Protein AF-A0A9E4EX12-F1 (afdb_monomer_lite)

Foldseek 3Di:
DQAEEEEAPLQDDPCVCVVCVVPHDYDHAQELVSVLVPDDPNYAEYEAEQLRQVVGPAHLLSSLVSCVVRVHAYEYEQAQHDCDPVGPSVVSNHQKYKYACVFPLVFDRLDMDMDHDPVVVVVVVCQDPPHPHPNPVSDDDPRRVVRSVCSVPDDDDPPPDPDPPPPCPPPPDDDDDDDDDDDDDDDDNPRHD

Secondary structure (DSSP, 8-state):
---EEEE-GGG--TTHHHHHTTTPEEEE--SHHHHHHH--TTEEEEEEEGGGTTTSSS-HHHHHHHHHHTT--EEEE-TTS---SS-HHHHTT-SEEEEETTTTT-S-TT-EEEEE-HHHHHHHHHHBTTSSSTBGGGPPPHHHHHHHHHHHHS--------SS-------------------------TT--

Radius of gyration: 18.46 Å; chains: 1; bounding box: 53×41×44 Å

pLDDT: mean 83.41, std 24.82, range [24.27, 98.75]

Structure (mmCIF, N/CA/C/O backbone):
data_AF-A0A9E4EX12-F1
#
_entry.id   AF-A0A9E4EX12-F1
#
loop_
_atom_site.group_PDB
_atom_site.id
_atom_site.type_symbol
_atom_site.label_atom_id
_atom_site.label_alt_id
_atom_site.label_comp_id
_atom_site.label_asym_id
_atom_site.label_entity_id
_atom_site.label_seq_id
_atom_site.pdbx_PDB_ins_code
_atom_site.Cartn_x
_atom_site.Cartn_y
_atom_site.Cartn_z
_atom_site.occupancy
_atom_site.B_iso_or_equiv
_atom_site.auth_seq_id
_atom_site.auth_comp_id
_atom_site.auth_asym_id
_atom_site.auth_atom_id
_atom_site.pdbx_PDB_model_num
ATOM 1 N N . MET A 1 1 ? -19.683 8.701 1.909 1.00 84.88 1 MET A N 1
ATOM 2 C CA . MET A 1 1 ? -18.500 8.330 1.100 1.00 84.88 1 MET A CA 1
ATOM 3 C C . MET A 1 1 ? -17.386 7.961 2.063 1.00 84.88 1 MET A C 1
ATOM 5 O O . MET A 1 1 ? -17.187 8.703 3.017 1.00 84.88 1 MET A O 1
ATOM 9 N N . LYS A 1 2 ? -16.713 6.824 1.854 1.00 96.50 2 LYS A N 1
ATOM 10 C CA . LYS A 1 2 ? -15.546 6.424 2.652 1.00 96.50 2 LYS A CA 1
ATOM 11 C C . LYS A 1 2 ? -14.394 7.396 2.383 1.00 96.50 2 LYS A C 1
ATOM 13 O O . LYS A 1 2 ? -14.124 7.686 1.222 1.00 96.50 2 LYS A O 1
ATOM 18 N N . ASN A 1 3 ? -13.766 7.929 3.425 1.00 97.44 3 ASN A N 1
ATOM 19 C CA . ASN A 1 3 ? -12.746 8.975 3.307 1.00 97.44 3 ASN A CA 1
ATOM 20 C C . ASN A 1 3 ? -11.649 8.912 4.382 1.00 97.44 3 ASN A C 1
ATOM 22 O O . ASN A 1 3 ? -10.909 9.880 4.536 1.00 97.44 3 ASN A O 1
ATOM 26 N N . GLN A 1 4 ? -11.540 7.802 5.112 1.00 98.50 4 GLN A N 1
ATOM 27 C CA . GLN A 1 4 ? -10.517 7.604 6.138 1.00 98.50 4 GLN A CA 1
ATOM 28 C C . GLN A 1 4 ? -9.620 6.413 5.812 1.00 98.50 4 GLN A C 1
ATOM 30 O O . GLN A 1 4 ? -10.094 5.378 5.340 1.00 98.50 4 GLN A O 1
ATOM 35 N N . VAL A 1 5 ? -8.325 6.557 6.074 1.00 98.62 5 VAL A N 1
ATOM 36 C CA . VAL A 1 5 ? -7.329 5.488 5.964 1.00 98.62 5 VAL A CA 1
ATOM 37 C C . VAL A 1 5 ? -6.680 5.301 7.321 1.00 98.62 5 VAL A C 1
ATOM 39 O O . VAL A 1 5 ? -6.136 6.257 7.867 1.00 98.62 5 VAL A O 1
ATOM 42 N N . LEU A 1 6 ? -6.735 4.086 7.858 1.00 98.69 6 LEU A N 1
ATOM 43 C CA . LEU A 1 6 ? -6.120 3.771 9.146 1.00 98.69 6 LEU A CA 1
ATOM 44 C C . LEU A 1 6 ? -4.699 3.248 8.937 1.00 98.69 6 LEU A C 1
ATOM 46 O O . LEU A 1 6 ? -4.460 2.422 8.054 1.00 98.69 6 LEU A O 1
ATOM 50 N N . VAL A 1 7 ? -3.760 3.722 9.751 1.00 98.38 7 VAL A N 1
ATOM 51 C CA . VAL A 1 7 ? -2.332 3.384 9.666 1.00 98.38 7 VAL A CA 1
ATOM 52 C C . VAL A 1 7 ? -1.693 3.430 11.053 1.00 98.38 7 VAL A C 1
ATOM 54 O O . VAL A 1 7 ? -2.137 4.180 11.918 1.00 98.38 7 VAL A O 1
ATOM 57 N N . GLN A 1 8 ? -0.626 2.665 11.273 1.00 98.12 8 GLN A N 1
ATOM 58 C CA . GLN A 1 8 ? 0.142 2.765 12.517 1.00 98.12 8 GLN A CA 1
ATOM 59 C C . GLN A 1 8 ? 1.044 4.012 12.515 1.00 98.12 8 GLN A C 1
ATOM 61 O O . GLN A 1 8 ? 1.633 4.315 11.473 1.00 98.12 8 GLN A O 1
ATOM 66 N N . PRO A 1 9 ? 1.237 4.711 13.654 1.00 97.94 9 PRO A N 1
ATOM 67 C CA . PRO A 1 9 ? 2.168 5.842 13.742 1.00 97.94 9 PRO A CA 1
ATOM 68 C C . PRO A 1 9 ? 3.585 5.509 13.246 1.00 97.94 9 PRO A C 1
ATOM 70 O O . PRO A 1 9 ? 4.218 6.298 12.548 1.00 97.94 9 PRO A O 1
ATOM 73 N N . SER A 1 10 ? 4.071 4.295 13.524 1.00 97.00 10 SER A N 1
ATOM 74 C CA . SER A 1 10 ? 5.390 3.817 13.083 1.00 97.00 10 SER A CA 1
ATOM 75 C C . SER A 1 10 ? 5.504 3.583 11.571 1.00 97.00 10 SER A C 1
ATOM 77 O O . SER A 1 10 ? 6.614 3.435 11.057 1.00 97.00 10 SER A O 1
ATOM 79 N N . HIS A 1 11 ? 4.378 3.550 10.853 1.00 96.88 11 HIS A N 1
ATOM 80 C CA . HIS A 1 11 ? 4.318 3.368 9.402 1.00 96.88 11 HIS A CA 1
ATOM 81 C C . HIS A 1 11 ? 4.246 4.703 8.642 1.00 96.88 11 HIS A C 1
ATOM 83 O O . HIS A 1 11 ? 4.331 4.697 7.417 1.00 96.88 11 HIS A O 1
ATOM 89 N N . ARG A 1 12 ? 4.095 5.841 9.334 1.00 96.25 12 ARG A N 1
ATOM 90 C CA . ARG A 1 12 ? 3.986 7.172 8.715 1.00 96.25 12 ARG A CA 1
ATOM 91 C C . ARG A 1 12 ? 5.300 7.588 8.050 1.00 96.25 12 ARG A C 1
ATOM 93 O O . ARG A 1 12 ? 6.374 7.452 8.637 1.00 96.25 12 ARG A O 1
ATOM 100 N N . HIS A 1 13 ? 5.225 8.161 6.850 1.00 93.38 13 HIS A N 1
ATOM 101 C CA . HIS A 1 13 ? 6.388 8.718 6.146 1.00 93.38 13 HIS A CA 1
ATOM 102 C C . HIS A 1 13 ? 5.995 9.764 5.093 1.00 93.38 13 HIS A C 1
ATOM 104 O O . HIS A 1 13 ? 4.826 9.957 4.783 1.00 93.38 13 HIS A O 1
ATOM 110 N N . GLY A 1 14 ? 6.977 10.419 4.462 1.00 93.50 14 GLY A N 1
ATOM 111 C CA . GLY A 1 14 ? 6.726 11.473 3.464 1.00 93.50 14 GLY A CA 1
ATOM 112 C C . GLY A 1 14 ? 5.802 11.061 2.306 1.00 93.50 14 GLY A C 1
ATOM 113 O O . GLY A 1 14 ? 4.997 11.867 1.847 1.00 93.50 14 GLY A O 1
ATOM 114 N N . TYR A 1 15 ? 5.834 9.797 1.864 1.00 92.62 15 TYR A N 1
ATOM 115 C CA . TYR A 1 15 ? 4.920 9.317 0.814 1.00 92.62 15 TYR A CA 1
ATOM 116 C C . TYR A 1 15 ? 3.442 9.200 1.231 1.00 92.62 15 TYR A C 1
ATOM 118 O O . TYR A 1 15 ? 2.611 8.934 0.367 1.00 92.62 15 TYR A O 1
ATOM 126 N N . ASP A 1 16 ? 3.068 9.501 2.480 1.00 94.44 16 ASP A N 1
ATOM 127 C CA . ASP A 1 16 ? 1.662 9.676 2.883 1.00 94.44 16 ASP A CA 1
ATOM 128 C C . ASP A 1 16 ? 0.918 10.666 1.976 1.00 94.44 16 ASP A C 1
ATOM 130 O O . ASP A 1 16 ? -0.296 10.565 1.788 1.00 94.44 16 ASP A O 1
ATOM 134 N N . HIS A 1 17 ? 1.642 11.631 1.395 1.00 94.38 17 HIS A N 1
ATOM 135 C CA . HIS A 1 17 ? 1.096 12.555 0.407 1.00 94.38 17 HIS A CA 1
ATOM 136 C C . HIS A 1 17 ? 0.455 11.828 -0.782 1.00 94.38 17 HIS A C 1
ATOM 138 O O . HIS A 1 17 ? -0.595 12.267 -1.240 1.00 94.38 17 HIS A O 1
ATOM 144 N N . ALA A 1 18 ? 1.006 10.694 -1.232 1.00 92.56 18 ALA A N 1
ATOM 145 C CA . ALA A 1 18 ? 0.429 9.897 -2.316 1.00 92.56 18 ALA A CA 1
ATOM 146 C C . ALA A 1 18 ? -0.987 9.409 -1.992 1.00 92.56 18 ALA A C 1
ATOM 148 O O . ALA A 1 18 ? -1.868 9.439 -2.848 1.00 92.56 18 ALA A O 1
ATOM 149 N N . VAL A 1 19 ? -1.216 9.032 -0.735 1.00 95.00 19 VAL A N 1
ATOM 150 C CA . VAL A 1 19 ? -2.521 8.584 -0.246 1.00 95.00 19 VAL A CA 1
ATOM 151 C C . VAL A 1 19 ? -3.438 9.783 0.003 1.00 95.00 19 VAL A C 1
ATOM 153 O O . VAL A 1 19 ? -4.584 9.785 -0.428 1.00 95.00 19 VAL A O 1
ATOM 156 N N . ARG A 1 20 ? -2.934 10.858 0.618 1.00 95.56 20 ARG A N 1
ATOM 157 C CA . ARG A 1 20 ? -3.718 12.072 0.914 1.00 95.56 20 ARG A CA 1
ATOM 158 C C . ARG A 1 20 ? -4.171 12.844 -0.325 1.00 95.56 20 ARG A C 1
ATOM 160 O O . ARG A 1 20 ? -5.185 13.531 -0.251 1.00 95.56 20 ARG A O 1
ATOM 167 N N . MET A 1 21 ? -3.463 12.740 -1.452 1.00 93.75 21 MET A N 1
ATOM 168 C CA . MET A 1 21 ? -3.799 13.458 -2.693 1.00 93.75 21 MET A CA 1
ATOM 169 C C . MET A 1 21 ? -5.211 13.162 -3.214 1.00 93.75 21 MET A C 1
ATOM 171 O O . MET A 1 21 ? -5.783 13.998 -3.906 1.00 93.75 21 MET A O 1
ATOM 175 N N . VAL A 1 22 ? -5.798 12.014 -2.860 1.00 92.25 22 VAL A N 1
ATOM 176 C CA . VAL A 1 22 ? -7.186 11.680 -3.224 1.00 92.25 22 VAL A CA 1
ATOM 177 C C . VAL A 1 22 ? -8.227 12.195 -2.215 1.00 92.25 22 VAL A C 1
ATOM 179 O O . VAL A 1 22 ? -9.399 11.843 -2.305 1.00 92.25 22 VAL A O 1
ATOM 182 N N . GLY A 1 23 ? -7.815 13.032 -1.257 1.00 94.44 23 GLY A N 1
ATOM 183 C CA . GLY A 1 23 ? -8.699 13.705 -0.301 1.00 94.44 23 GLY A CA 1
ATOM 184 C C . GLY A 1 23 ? -9.064 12.888 0.940 1.00 94.44 23 GLY A C 1
ATOM 185 O O . GLY A 1 23 ? -10.022 13.238 1.627 1.00 94.44 23 GLY A O 1
ATOM 186 N N . VAL A 1 24 ? -8.338 11.804 1.233 1.00 97.06 24 VAL A N 1
ATOM 187 C CA . VAL A 1 24 ? -8.562 11.025 2.461 1.00 97.06 24 VAL A CA 1
ATOM 188 C C . VAL A 1 24 ? -7.879 11.646 3.673 1.00 97.06 24 VAL A C 1
ATOM 190 O O . VAL A 1 24 ? -6.792 12.223 3.597 1.00 97.06 24 VAL A O 1
ATOM 193 N N . GLU A 1 25 ? -8.512 11.449 4.818 1.00 97.62 25 GLU A N 1
ATOM 194 C CA . GLU A 1 25 ? -7.943 11.686 6.132 1.00 97.62 25 GLU A CA 1
ATOM 195 C C . GLU A 1 25 ? -7.188 10.431 6.591 1.00 97.62 25 GLU A C 1
ATOM 197 O O . GLU A 1 25 ? -7.697 9.315 6.482 1.00 97.62 25 GLU A O 1
ATOM 202 N N . ILE A 1 26 ? -5.965 10.601 7.095 1.00 98.12 26 ILE A N 1
ATOM 203 C CA . ILE A 1 26 ? -5.202 9.494 7.681 1.00 98.12 26 ILE A CA 1
ATOM 204 C C . ILE A 1 26 ? -5.436 9.498 9.190 1.00 98.12 26 ILE A C 1
ATOM 206 O O . ILE A 1 26 ? -5.118 10.491 9.843 1.00 98.12 26 ILE A O 1
ATOM 210 N N . ILE A 1 27 ? -5.947 8.383 9.708 1.00 98.38 27 ILE A N 1
ATOM 211 C CA . ILE A 1 27 ? -6.216 8.135 11.123 1.00 98.38 27 ILE A CA 1
ATOM 212 C C . ILE A 1 27 ? -5.144 7.194 11.665 1.00 98.38 27 ILE A C 1
ATOM 214 O O . ILE A 1 27 ? -4.863 6.149 11.078 1.00 98.38 27 ILE A O 1
ATOM 218 N N . GLU A 1 28 ? -4.538 7.572 12.780 1.00 98.44 28 GLU A N 1
ATOM 219 C CA . GLU A 1 28 ? -3.513 6.765 13.432 1.00 98.44 28 GLU A CA 1
ATOM 220 C C . GLU A 1 28 ? -4.130 5.792 14.433 1.00 98.44 28 GLU A C 1
ATOM 222 O O . GLU A 1 28 ? -4.995 6.168 15.220 1.00 98.44 28 GLU A O 1
ATOM 227 N N . VAL A 1 29 ? -3.677 4.540 14.388 1.00 98.25 29 VAL A N 1
ATO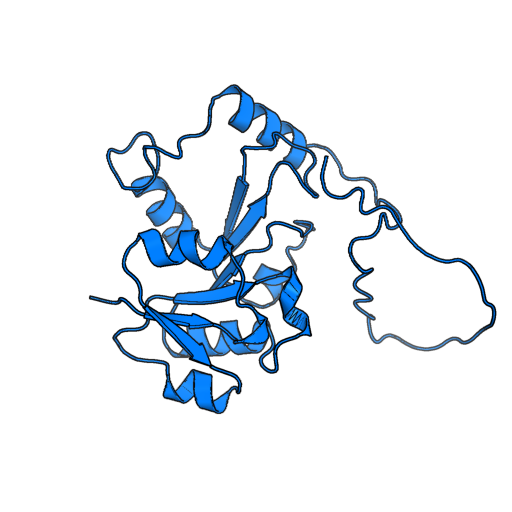M 228 C CA . VAL A 1 29 ? -4.082 3.466 15.301 1.00 98.25 29 VAL A CA 1
ATOM 229 C C . VAL A 1 29 ? -2.840 2.702 15.734 1.00 98.25 29 VAL A C 1
ATOM 231 O O . VAL A 1 29 ? -2.086 2.232 14.889 1.00 98.25 29 VAL A O 1
ATOM 234 N N . GLU A 1 30 ? -2.572 2.616 17.032 1.00 97.19 30 GLU A N 1
ATOM 235 C CA . GLU A 1 30 ? -1.316 2.040 17.522 1.00 97.19 30 GLU A CA 1
ATOM 236 C C . GLU A 1 30 ? -1.489 0.588 17.965 1.00 97.19 30 GLU A C 1
ATOM 238 O O . GLU A 1 30 ? -0.671 -0.262 17.622 1.00 97.19 30 GLU A O 1
ATOM 243 N N . THR A 1 31 ? -2.576 0.291 18.673 1.00 98.19 31 THR A N 1
ATOM 244 C CA . THR A 1 31 ? -2.895 -1.046 19.174 1.00 98.19 31 THR A CA 1
ATOM 245 C C . THR A 1 31 ? -4.016 -1.704 18.371 1.00 98.19 31 THR A C 1
ATOM 247 O O . THR A 1 31 ? -4.781 -1.048 17.662 1.00 98.19 31 THR A O 1
ATOM 250 N N . LEU A 1 32 ? -4.175 -3.025 18.516 1.00 97.44 32 LEU A N 1
ATOM 251 C CA . LEU A 1 32 ? -5.304 -3.735 17.904 1.00 97.44 32 LEU A CA 1
ATOM 252 C C . LEU A 1 32 ? -6.657 -3.210 18.417 1.00 97.44 32 LEU A C 1
ATOM 254 O O . LEU A 1 32 ? -7.619 -3.166 17.658 1.00 97.44 32 LEU A O 1
ATOM 258 N N . ALA A 1 33 ? -6.723 -2.771 19.678 1.00 97.94 33 ALA A N 1
ATOM 259 C CA . ALA A 1 33 ? -7.922 -2.154 20.236 1.00 97.94 33 ALA A CA 1
ATOM 260 C C . ALA A 1 33 ? -8.235 -0.806 19.564 1.00 97.94 33 ALA A C 1
ATOM 262 O O . ALA A 1 33 ? -9.390 -0.561 19.222 1.00 97.94 33 ALA A O 1
ATOM 263 N N . ASP A 1 34 ? -7.218 0.025 19.306 1.00 98.12 34 ASP A N 1
ATOM 264 C CA . ASP A 1 34 ? -7.391 1.294 18.582 1.00 98.12 34 ASP A CA 1
ATOM 265 C C . ASP A 1 34 ? -7.853 1.054 17.144 1.00 98.12 34 ASP A C 1
ATOM 267 O O . ASP A 1 34 ? -8.724 1.762 16.643 1.00 98.12 34 ASP A O 1
ATOM 271 N N . LEU A 1 35 ? -7.294 0.034 16.482 1.00 98.38 35 LEU A N 1
ATOM 272 C CA . LEU A 1 35 ? -7.693 -0.360 15.132 1.00 98.38 35 LEU A CA 1
ATOM 273 C C . LEU A 1 35 ? -9.169 -0.765 15.085 1.00 98.38 35 LEU A C 1
ATOM 275 O O . LEU A 1 35 ? -9.905 -0.270 14.234 1.00 98.38 35 LEU A O 1
ATOM 279 N N . GLU A 1 36 ? -9.609 -1.625 16.004 1.00 97.81 36 GLU A N 1
ATOM 280 C CA . GLU A 1 36 ? -11.013 -2.046 16.097 1.00 97.81 36 GLU A CA 1
ATOM 281 C C . GLU A 1 36 ? -11.946 -0.868 16.412 1.00 97.81 36 GLU A C 1
ATOM 283 O O . GLU A 1 36 ? -13.008 -0.749 15.807 1.00 97.81 36 GLU A O 1
ATOM 288 N N . ALA A 1 37 ? -11.542 0.040 17.304 1.00 97.44 37 ALA A N 1
ATOM 289 C CA . ALA A 1 37 ? -12.332 1.221 17.650 1.00 97.44 37 ALA A CA 1
ATOM 290 C C . ALA A 1 37 ? -12.383 2.274 16.525 1.00 97.44 37 ALA A C 1
ATOM 292 O O . ALA A 1 37 ? -13.368 3.002 16.404 1.00 97.44 37 ALA A O 1
ATOM 293 N N . GLY A 1 38 ? -11.328 2.378 15.711 1.00 96.94 38 GLY A N 1
ATOM 294 C CA . GLY A 1 38 ? -11.234 3.335 14.608 1.00 96.94 38 GLY A CA 1
ATOM 295 C C . GLY A 1 38 ? -11.906 2.872 13.310 1.00 96.94 38 GLY A C 1
ATOM 296 O O . GLY A 1 38 ? -12.153 3.687 12.415 1.00 96.94 38 GLY A O 1
ATOM 297 N N . LEU A 1 39 ? -12.187 1.575 13.169 1.00 98.00 39 LEU A N 1
ATOM 298 C CA . LEU A 1 39 ? -12.890 1.022 12.015 1.00 98.00 39 LEU A CA 1
ATOM 299 C C . LEU A 1 39 ? -14.352 1.485 12.005 1.00 98.00 39 LEU A C 1
ATOM 301 O O . LEU A 1 39 ? -15.092 1.322 12.970 1.00 98.00 39 LEU A O 1
ATOM 305 N N . SER A 1 40 ? -14.777 2.084 10.893 1.00 96.81 40 SER A N 1
ATOM 306 C CA . SER A 1 40 ? -16.128 2.627 10.743 1.00 96.81 40 SER A CA 1
ATOM 307 C C . SER A 1 40 ? -16.593 2.602 9.287 1.00 96.81 40 SER A C 1
ATOM 309 O O . SER A 1 40 ? -15.819 2.329 8.365 1.00 96.81 40 SER A O 1
ATOM 311 N N . ASP A 1 41 ? -17.842 3.005 9.049 1.00 97.06 41 ASP A N 1
ATOM 312 C CA . ASP A 1 41 ? -18.400 3.185 7.700 1.00 97.06 41 ASP A CA 1
ATOM 313 C C . ASP A 1 41 ? -17.661 4.243 6.861 1.00 97.06 41 ASP A C 1
ATOM 315 O O . ASP A 1 41 ? -17.840 4.318 5.641 1.00 97.06 41 ASP A O 1
ATOM 319 N N . ARG A 1 42 ? -16.814 5.068 7.494 1.00 98.00 42 ARG A N 1
ATOM 320 C CA . ARG A 1 42 ? -15.952 6.040 6.813 1.00 98.00 42 ARG A CA 1
ATOM 321 C C . ARG A 1 42 ? -14.615 5.445 6.375 1.00 98.00 42 ARG A C 1
ATOM 323 O O . ARG A 1 42 ? -13.952 6.054 5.530 1.00 98.00 42 ARG A O 1
ATOM 330 N N . THR A 1 43 ? -14.229 4.272 6.875 1.00 98.62 43 THR A N 1
ATOM 331 C CA . THR A 1 43 ? -12.934 3.661 6.568 1.00 98.62 43 THR A CA 1
ATOM 332 C C . THR A 1 43 ? -12.904 3.100 5.146 1.00 98.62 43 THR A C 1
ATOM 334 O O . THR A 1 43 ? -13.636 2.173 4.782 1.00 98.62 43 THR A O 1
ATOM 337 N N . ALA A 1 44 ? -12.027 3.678 4.328 1.00 98.12 44 ALA A N 1
ATOM 338 C CA . ALA A 1 44 ? -11.766 3.281 2.952 1.00 98.12 44 ALA A CA 1
ATOM 339 C C . ALA A 1 44 ? -10.742 2.145 2.857 1.00 98.12 44 ALA A C 1
ATOM 341 O O . ALA A 1 44 ? -10.896 1.281 1.997 1.00 98.12 44 ALA A O 1
ATOM 342 N N . MET A 1 45 ? -9.704 2.161 3.701 1.00 98.44 45 MET A N 1
ATOM 343 C CA . MET A 1 45 ? -8.547 1.269 3.576 1.00 98.44 45 MET A CA 1
ATOM 344 C C . MET A 1 45 ? -7.737 1.199 4.878 1.00 98.44 45 MET A C 1
ATOM 346 O O . MET A 1 45 ? -7.652 2.187 5.610 1.00 98.44 45 MET A O 1
ATOM 350 N N . LEU A 1 46 ? -7.094 0.059 5.125 1.00 98.69 46 LEU A N 1
ATOM 351 C CA . LEU A 1 46 ? -5.998 -0.084 6.086 1.00 98.69 46 LEU A CA 1
ATOM 352 C C . LEU A 1 46 ? -4.662 -0.016 5.341 1.00 98.69 46 LEU A C 1
ATOM 354 O O . LEU A 1 46 ? -4.473 -0.736 4.360 1.00 98.69 46 LEU A O 1
ATOM 358 N N . LEU A 1 47 ? -3.745 0.842 5.783 1.00 98.50 47 LEU A N 1
ATOM 359 C CA . LEU A 1 47 ? -2.456 1.059 5.130 1.00 98.50 47 LEU A CA 1
ATOM 360 C C . LEU A 1 47 ? -1.308 0.480 5.958 1.00 98.50 47 LEU A C 1
ATOM 362 O O . LEU A 1 47 ? -1.155 0.771 7.145 1.00 98.50 47 LEU A O 1
ATOM 366 N N . VAL A 1 48 ? -0.455 -0.299 5.300 1.00 98.31 48 VAL A N 1
ATOM 367 C CA . VAL A 1 48 ? 0.774 -0.851 5.874 1.00 98.31 48 VAL A CA 1
ATOM 368 C C . VAL A 1 48 ? 1.965 -0.349 5.073 1.00 98.31 48 VAL A C 1
ATOM 370 O O . VAL A 1 48 ? 1.994 -0.507 3.855 1.00 98.31 48 VAL A O 1
ATOM 373 N N . PHE A 1 49 ? 2.977 0.187 5.752 1.00 97.12 49 PHE A N 1
ATOM 374 C CA . PHE A 1 49 ? 4.274 0.428 5.131 1.00 97.12 49 PHE A CA 1
ATOM 375 C C . PHE A 1 49 ? 5.162 -0.802 5.338 1.00 97.12 49 PHE A C 1
ATOM 377 O O . PHE A 1 49 ? 5.495 -1.153 6.469 1.00 97.12 49 PHE A O 1
ATOM 384 N N . GLY A 1 50 ? 5.518 -1.484 4.250 1.00 93.88 50 GLY A N 1
ATOM 385 C CA . GLY A 1 50 ? 6.178 -2.790 4.269 1.00 93.88 50 GLY A CA 1
ATOM 386 C C . GLY A 1 50 ? 7.514 -2.798 5.015 1.00 93.88 50 GLY A C 1
ATOM 387 O O . GLY A 1 50 ? 7.750 -3.714 5.801 1.00 93.88 50 GLY A O 1
ATOM 388 N N . ASP A 1 51 ? 8.319 -1.745 4.848 1.00 90.44 51 ASP A N 1
ATOM 389 C CA . ASP A 1 51 ? 9.604 -1.543 5.544 1.00 90.44 51 ASP A CA 1
ATOM 390 C C . ASP A 1 51 ? 9.418 -1.214 7.040 1.00 90.44 51 ASP A C 1
ATOM 392 O O . ASP A 1 51 ? 10.347 -1.286 7.845 1.00 90.44 51 ASP A O 1
ATOM 396 N N . ALA A 1 52 ? 8.209 -0.833 7.460 1.00 91.62 52 ALA A N 1
ATOM 397 C CA . ALA A 1 52 ? 7.865 -0.615 8.863 1.00 91.62 52 ALA A CA 1
ATOM 398 C C . ALA A 1 52 ? 7.052 -1.739 9.500 1.00 91.62 52 ALA A C 1
ATOM 400 O O . ALA A 1 52 ? 6.748 -1.633 10.683 1.00 91.62 52 ALA A O 1
ATOM 401 N N . ALA A 1 53 ? 6.780 -2.831 8.783 1.00 90.38 53 ALA A N 1
ATOM 402 C CA . ALA A 1 53 ? 5.902 -3.898 9.258 1.00 90.38 53 ALA A CA 1
ATOM 403 C C . ALA A 1 53 ? 6.310 -4.503 10.619 1.00 90.38 53 ALA A C 1
ATOM 405 O O . ALA A 1 53 ? 5.447 -4.960 11.359 1.00 90.38 53 ALA A O 1
ATOM 406 N N . GLU A 1 54 ? 7.605 -4.499 10.961 1.00 90.75 54 GLU A N 1
ATOM 407 C CA . GLU A 1 54 ? 8.123 -4.989 12.254 1.00 90.75 54 GLU A CA 1
ATOM 408 C C . GLU A 1 54 ? 8.279 -3.885 13.321 1.00 90.75 54 GLU A C 1
ATOM 410 O O . GLU A 1 54 ? 8.593 -4.180 14.471 1.00 90.75 54 GLU A O 1
ATOM 415 N N . ARG A 1 55 ? 8.081 -2.609 12.959 1.00 92.81 55 ARG A N 1
ATOM 416 C CA . ARG A 1 55 ? 8.120 -1.458 13.883 1.00 92.81 55 ARG A CA 1
ATOM 417 C C . ARG A 1 55 ? 6.761 -1.175 14.529 1.00 92.81 55 ARG A C 1
ATOM 419 O O . ARG A 1 55 ? 6.703 -0.434 15.507 1.00 92.81 55 ARG A O 1
ATOM 426 N N . GLY A 1 56 ? 5.673 -1.674 13.946 1.00 91.4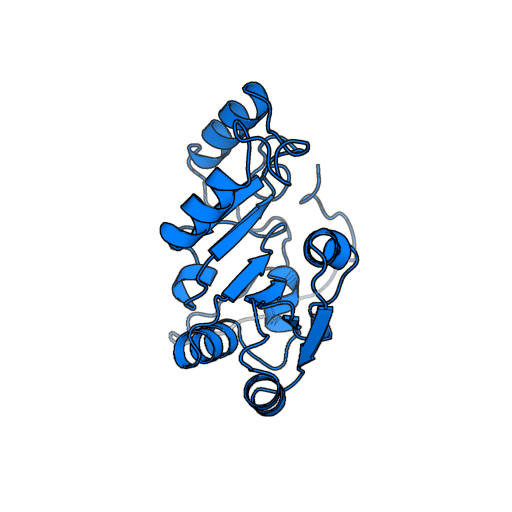4 56 GLY A N 1
ATOM 427 C CA . GLY A 1 56 ? 4.313 -1.559 14.475 1.00 91.44 56 GLY A CA 1
ATOM 428 C C . GLY A 1 56 ? 4.014 -2.542 15.607 1.00 91.44 56 GLY A C 1
ATOM 429 O O . GLY A 1 56 ? 4.673 -3.573 15.733 1.00 91.44 56 GLY A O 1
ATOM 430 N N . GLN A 1 57 ? 3.000 -2.235 16.418 1.00 97.00 57 GLN A N 1
ATOM 431 C CA . GLN A 1 57 ? 2.480 -3.169 17.425 1.00 97.00 57 GLN A CA 1
ATOM 432 C C . GLN A 1 57 ? 1.470 -4.159 16.826 1.00 97.00 57 GLN A C 1
ATOM 434 O O . GLN A 1 57 ? 1.249 -5.233 17.383 1.00 97.00 57 GLN A O 1
ATOM 439 N N . ILE A 1 58 ? 0.858 -3.812 15.690 1.00 97.94 58 ILE A N 1
ATOM 440 C CA . ILE A 1 58 ? -0.099 -4.655 14.971 1.00 97.94 58 ILE A CA 1
ATOM 441 C C . ILE A 1 58 ? 0.630 -5.328 13.810 1.00 97.94 58 ILE A C 1
ATOM 443 O O . ILE A 1 58 ? 1.212 -4.650 12.957 1.00 97.94 58 ILE A O 1
ATOM 447 N N . SER A 1 59 ? 0.598 -6.659 13.753 1.00 98.00 59 SER A N 1
ATOM 448 C CA . SER A 1 59 ? 1.215 -7.393 12.649 1.00 98.00 59 SER A CA 1
ATOM 449 C C . SER A 1 59 ? 0.451 -7.176 11.334 1.00 98.00 59 SER A C 1
ATOM 451 O O . SER A 1 59 ? -0.729 -6.820 11.329 1.00 98.00 59 SER A O 1
ATOM 453 N N . VAL A 1 60 ? 1.101 -7.435 10.192 1.00 98.12 60 VAL A N 1
ATOM 454 C CA . VAL A 1 60 ? 0.433 -7.387 8.875 1.00 98.12 60 VAL A CA 1
ATOM 455 C C . VAL A 1 60 ? -0.773 -8.327 8.831 1.00 98.12 60 VAL A C 1
ATOM 457 O O . VAL A 1 60 ? -1.822 -7.944 8.318 1.00 98.12 60 VAL A O 1
ATOM 460 N N . ALA A 1 61 ? -0.632 -9.530 9.396 1.00 98.44 61 ALA A N 1
ATOM 461 C CA . ALA A 1 61 ? -1.701 -10.519 9.446 1.00 98.44 61 ALA A CA 1
ATOM 462 C C . ALA A 1 61 ? -2.881 -10.046 10.304 1.00 98.44 61 ALA A C 1
ATOM 464 O O . ALA A 1 61 ? -4.030 -10.205 9.900 1.00 98.44 61 ALA A O 1
ATOM 465 N N . ASP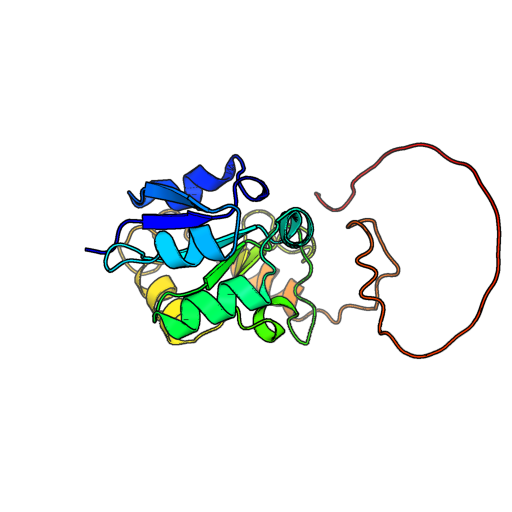 A 1 62 ? -2.614 -9.407 11.445 1.00 98.44 62 ASP A N 1
ATOM 466 C CA . ASP A 1 62 ? -3.670 -8.887 12.318 1.00 98.44 62 ASP A CA 1
ATOM 467 C C . ASP A 1 62 ? -4.393 -7.691 11.688 1.00 98.44 62 ASP A C 1
ATOM 469 O O . ASP A 1 62 ? -5.623 -7.625 11.750 1.00 98.44 62 ASP A O 1
ATOM 473 N N . MET A 1 63 ? -3.663 -6.785 11.021 1.00 98.44 63 MET A N 1
ATOM 474 C CA . MET A 1 63 ? -4.276 -5.695 10.251 1.00 98.44 63 MET A CA 1
ATOM 475 C C . MET A 1 63 ? -5.167 -6.247 9.134 1.00 98.44 63 MET A C 1
ATOM 477 O O . MET A 1 63 ? -6.321 -5.839 9.012 1.00 98.44 63 MET A O 1
ATOM 481 N N . ALA A 1 64 ? -4.664 -7.210 8.357 1.00 98.50 64 ALA A N 1
ATOM 482 C CA . ALA A 1 64 ? -5.427 -7.855 7.294 1.00 98.50 64 ALA A CA 1
ATOM 483 C C . ALA A 1 64 ? -6.679 -8.567 7.827 1.00 98.50 64 ALA A C 1
ATOM 485 O O . ALA A 1 64 ? -7.771 -8.385 7.288 1.00 98.50 64 ALA A O 1
ATOM 486 N N . ALA A 1 65 ? -6.548 -9.329 8.914 1.00 98.62 65 ALA A N 1
ATOM 487 C CA . ALA A 1 65 ? -7.662 -10.029 9.540 1.00 98.62 65 ALA A CA 1
ATOM 488 C C . ALA A 1 65 ? -8.733 -9.058 10.064 1.00 98.62 65 ALA A C 1
ATOM 490 O O . ALA A 1 65 ? -9.924 -9.313 9.882 1.00 98.62 65 ALA A O 1
ATOM 491 N N . ALA A 1 66 ? -8.336 -7.935 10.674 1.00 98.38 66 ALA A N 1
ATOM 492 C CA . ALA A 1 66 ? -9.267 -6.884 11.085 1.00 98.38 66 ALA A CA 1
ATOM 493 C C . ALA A 1 66 ? -9.991 -6.275 9.875 1.00 98.38 66 ALA A C 1
ATOM 495 O O . ALA A 1 66 ? -11.219 -6.218 9.858 1.00 98.38 66 ALA A O 1
ATOM 496 N N . GLY A 1 67 ? -9.260 -5.913 8.817 1.00 98.25 67 GLY A N 1
ATOM 497 C CA . GLY A 1 67 ? -9.855 -5.406 7.579 1.00 98.25 67 GLY A CA 1
ATOM 498 C C . GLY A 1 67 ? -10.888 -6.367 6.984 1.00 98.25 67 GLY A C 1
ATOM 499 O O . GLY A 1 67 ? -12.005 -5.961 6.663 1.00 98.25 67 GLY A O 1
ATOM 500 N N . GLN A 1 68 ? -10.567 -7.662 6.926 1.00 97.88 68 GLN A N 1
ATOM 501 C CA . GLN A 1 68 ? -11.477 -8.697 6.428 1.00 97.88 68 GLN A CA 1
ATOM 502 C C . GLN A 1 68 ? -12.762 -8.808 7.260 1.00 97.88 68 GLN A C 1
ATOM 504 O O . GLN A 1 68 ? -13.844 -8.852 6.673 1.00 97.88 68 GLN A O 1
ATOM 509 N N . ARG A 1 69 ? -12.671 -8.795 8.601 1.00 97.56 69 ARG A N 1
ATOM 510 C CA . ARG A 1 69 ? -13.850 -8.832 9.495 1.00 97.56 69 ARG A CA 1
ATOM 511 C C . ARG A 1 69 ? -14.829 -7.684 9.230 1.00 97.56 69 ARG A C 1
ATOM 513 O O . ARG A 1 69 ? -16.032 -7.876 9.371 1.00 97.56 69 ARG A O 1
ATOM 520 N N . HIS A 1 70 ? -14.316 -6.524 8.820 1.00 97.69 70 HIS A N 1
ATOM 521 C CA . HIS A 1 70 ? -15.091 -5.295 8.610 1.00 97.69 70 HIS A CA 1
ATOM 522 C C . HIS A 1 70 ? -15.339 -4.951 7.133 1.00 97.69 70 HIS A C 1
ATOM 524 O O . HIS A 1 70 ? -15.892 -3.897 6.820 1.00 97.69 70 HIS A O 1
ATOM 530 N N . GLY A 1 71 ? -14.921 -5.804 6.193 1.00 97.38 71 GLY A N 1
ATOM 531 C CA . GLY A 1 71 ? -15.050 -5.525 4.758 1.00 97.38 71 GLY A CA 1
ATOM 532 C C . GLY A 1 71 ? -14.253 -4.294 4.292 1.00 97.38 71 GLY A C 1
ATOM 533 O O . GLY A 1 71 ? -14.652 -3.610 3.345 1.00 97.38 71 GLY A O 1
ATOM 534 N N . VAL A 1 72 ? -13.137 -3.990 4.958 1.00 98.50 72 VAL A N 1
ATOM 535 C CA . VAL A 1 72 ? -12.218 -2.892 4.632 1.00 98.50 72 VAL A CA 1
ATOM 536 C C . VAL A 1 72 ? -10.935 -3.469 4.021 1.00 98.50 72 VAL A C 1
ATOM 538 O O . VAL A 1 72 ? -10.293 -4.310 4.646 1.00 98.50 72 VAL A O 1
ATOM 541 N N . PRO A 1 73 ? -10.524 -3.033 2.815 1.00 98.44 73 PRO A N 1
ATOM 542 C CA . PRO A 1 73 ? -9.330 -3.560 2.167 1.00 98.44 73 PRO A CA 1
ATOM 543 C C . PRO A 1 73 ? -8.040 -3.150 2.890 1.00 98.44 73 PRO A C 1
ATOM 545 O O . PRO A 1 73 ? -7.893 -1.998 3.300 1.00 98.44 73 PRO A O 1
ATOM 548 N N . THR A 1 74 ? -7.073 -4.063 2.953 1.00 98.69 74 THR A N 1
ATOM 549 C CA . THR A 1 74 ? -5.706 -3.794 3.419 1.00 98.69 74 THR A CA 1
ATOM 550 C C . THR A 1 74 ? -4.749 -3.651 2.240 1.00 98.69 74 THR A C 1
ATOM 552 O O . THR A 1 74 ? -4.639 -4.551 1.406 1.00 98.69 74 THR A O 1
ATOM 555 N N . PHE A 1 75 ? -4.035 -2.529 2.184 1.00 98.62 75 PHE A N 1
ATOM 556 C CA . PHE A 1 75 ? -3.035 -2.231 1.164 1.00 98.62 75 PHE A CA 1
ATOM 557 C C . PHE A 1 75 ? -1.650 -2.098 1.793 1.00 98.62 75 PHE A C 1
ATOM 559 O O . PHE A 1 75 ? -1.465 -1.364 2.765 1.00 98.62 75 PHE A O 1
ATOM 566 N N . VAL A 1 76 ? -0.667 -2.775 1.206 1.00 98.56 76 VAL A N 1
ATOM 567 C CA . VAL A 1 76 ? 0.731 -2.702 1.629 1.00 98.56 76 VAL A CA 1
ATOM 568 C C . VAL A 1 76 ? 1.547 -1.913 0.607 1.00 98.56 76 VAL A C 1
ATOM 570 O O . VAL A 1 76 ? 1.678 -2.329 -0.545 1.00 98.56 76 VAL A O 1
ATOM 573 N N . ASP A 1 77 ? 2.164 -0.816 1.034 1.00 97.81 77 ASP A N 1
ATOM 574 C CA . ASP A 1 77 ? 3.258 -0.193 0.290 1.00 97.81 77 ASP A CA 1
ATOM 575 C C . ASP A 1 77 ? 4.570 -0.921 0.613 1.00 97.81 77 ASP A C 1
ATOM 577 O O . ASP A 1 77 ? 5.218 -0.663 1.626 1.00 97.81 77 ASP A O 1
ATOM 581 N N . ALA A 1 78 ? 4.956 -1.858 -0.248 1.00 97.31 78 ALA A N 1
ATOM 582 C CA . ALA A 1 78 ? 6.187 -2.635 -0.158 1.00 97.31 78 ALA A CA 1
ATOM 583 C C . ALA A 1 78 ? 7.239 -2.123 -1.162 1.00 97.31 78 ALA A C 1
ATOM 585 O O . ALA A 1 78 ? 8.030 -2.893 -1.708 1.00 97.31 78 ALA A O 1
ATOM 586 N N . ALA A 1 79 ? 7.257 -0.812 -1.434 1.00 95.31 79 ALA A N 1
ATOM 587 C CA . ALA A 1 79 ? 8.097 -0.200 -2.459 1.00 95.31 79 ALA A CA 1
ATOM 588 C C . ALA A 1 79 ? 9.576 -0.619 -2.396 1.00 95.31 79 ALA A C 1
ATOM 590 O O . ALA A 1 79 ? 10.171 -0.912 -3.433 1.00 95.31 79 ALA A O 1
ATOM 591 N N . ALA A 1 80 ? 10.169 -0.638 -1.199 1.00 92.38 80 ALA A N 1
ATOM 592 C CA . ALA A 1 80 ? 11.577 -0.975 -0.964 1.00 92.38 80 ALA A CA 1
ATOM 593 C C . ALA A 1 80 ? 11.826 -2.473 -0.712 1.00 92.38 80 ALA A C 1
ATOM 595 O O . ALA A 1 80 ? 12.890 -2.848 -0.230 1.00 92.38 80 ALA A O 1
ATOM 596 N N . GLU A 1 81 ? 10.852 -3.323 -1.031 1.00 93.00 81 GLU A N 1
ATOM 597 C CA . GLU A 1 81 ? 10.870 -4.738 -0.691 1.00 93.00 81 GLU A CA 1
ATOM 598 C C . GLU A 1 81 ? 10.924 -5.629 -1.926 1.00 93.00 81 GLU A C 1
ATOM 600 O O . GLU A 1 81 ? 10.629 -5.223 -3.053 1.00 93.00 81 GLU A O 1
ATOM 605 N N . ARG A 1 82 ? 11.294 -6.895 -1.722 1.00 90.69 82 ARG A N 1
ATOM 606 C CA . ARG A 1 82 ? 11.295 -7.882 -2.804 1.00 90.69 82 ARG A CA 1
ATOM 607 C C . ARG A 1 82 ? 9.905 -8.503 -2.974 1.00 90.69 82 ARG A C 1
ATOM 609 O O . ARG A 1 82 ? 9.357 -9.014 -1.995 1.00 90.69 82 ARG A O 1
ATOM 616 N N . PRO A 1 83 ? 9.362 -8.569 -4.204 1.00 91.25 83 PRO A N 1
ATOM 617 C CA . PRO A 1 83 ? 8.198 -9.392 -4.504 1.00 91.25 83 PRO A CA 1
ATOM 618 C C . PRO A 1 83 ? 8.661 -10.839 -4.699 1.00 91.25 83 PRO A C 1
ATOM 620 O O . PRO A 1 83 ? 8.783 -11.315 -5.832 1.00 91.25 83 PRO A O 1
ATOM 623 N N . ASP A 1 84 ? 9.032 -11.486 -3.593 1.00 89.81 84 ASP A N 1
ATOM 624 C CA . ASP A 1 84 ? 9.384 -12.907 -3.559 1.00 89.81 84 ASP A CA 1
ATOM 625 C C . ASP A 1 84 ? 8.132 -13.762 -3.872 1.00 89.81 84 ASP A C 1
ATOM 627 O O . ASP A 1 84 ? 6.999 -13.288 -3.761 1.00 89.81 84 ASP A O 1
ATOM 631 N N . VAL A 1 85 ? 8.335 -15.000 -4.336 1.00 88.56 85 VAL A N 1
ATOM 632 C CA . VAL A 1 85 ? 7.255 -15.946 -4.671 1.00 88.56 85 VAL A CA 1
ATOM 633 C C . VAL A 1 85 ? 7.402 -17.191 -3.784 1.00 88.56 85 VAL A C 1
ATOM 635 O O . VAL A 1 85 ? 8.470 -17.809 -3.820 1.00 88.56 85 VAL A O 1
ATOM 638 N N . PRO A 1 86 ? 6.371 -17.592 -3.017 1.00 91.75 86 PRO A N 1
ATOM 639 C CA . PRO A 1 86 ? 5.080 -16.914 -2.849 1.00 91.75 86 PRO A CA 1
ATOM 640 C C . PRO A 1 86 ? 5.220 -15.524 -2.206 1.00 91.75 86 PRO A C 1
ATOM 642 O O . PRO A 1 86 ? 6.215 -15.224 -1.545 1.00 91.75 86 PRO A O 1
ATOM 645 N N . ASN A 1 87 ? 4.243 -14.650 -2.468 1.00 94.69 87 ASN A N 1
ATOM 646 C CA . ASN A 1 87 ? 4.282 -13.276 -1.979 1.00 94.69 87 ASN A CA 1
ATOM 647 C C . ASN A 1 87 ? 3.920 -13.229 -0.494 1.00 94.69 87 ASN A C 1
ATOM 649 O O . ASN A 1 87 ? 2.763 -13.432 -0.138 1.00 94.69 87 ASN A O 1
ATOM 653 N N . TRP A 1 88 ? 4.898 -12.890 0.344 1.00 95.62 88 TRP A N 1
ATOM 654 C CA . TRP A 1 88 ? 4.745 -12.912 1.798 1.00 95.62 88 TRP A CA 1
ATOM 655 C C . TRP A 1 88 ? 3.571 -12.065 2.316 1.00 95.62 88 TRP A C 1
ATOM 657 O O . TRP A 1 88 ? 2.821 -12.536 3.163 1.00 95.62 88 TRP A O 1
ATOM 667 N N . TYR A 1 89 ? 3.368 -10.844 1.802 1.00 98.06 89 TYR A N 1
ATOM 668 C CA . TYR A 1 89 ? 2.289 -9.960 2.270 1.00 98.06 89 TYR A CA 1
ATOM 669 C C . TYR A 1 89 ? 0.904 -10.492 1.894 1.00 98.06 89 TYR A C 1
ATOM 671 O O . TYR A 1 89 ? -0.020 -10.426 2.703 1.00 98.06 89 TYR A O 1
ATOM 679 N N . LEU A 1 90 ? 0.765 -11.058 0.691 1.00 97.94 90 LEU A N 1
ATOM 680 C CA . LEU A 1 90 ? -0.473 -11.725 0.284 1.00 97.94 90 LEU A CA 1
ATOM 681 C C . LEU A 1 90 ? -0.713 -12.999 1.108 1.00 97.94 90 LEU A C 1
ATOM 683 O O . LEU A 1 90 ? -1.853 -13.274 1.469 1.00 97.94 90 LEU A O 1
ATOM 687 N N . GLU A 1 91 ? 0.340 -13.741 1.473 1.00 97.88 91 GLU A N 1
ATOM 688 C CA . GLU A 1 91 ? 0.234 -14.874 2.409 1.00 97.88 91 GLU A CA 1
ATOM 689 C C . GLU A 1 91 ? -0.201 -14.438 3.818 1.00 97.88 91 GLU A C 1
ATOM 691 O O . GLU A 1 91 ? -0.870 -15.205 4.504 1.00 97.88 91 GLU A O 1
ATOM 696 N N . GLN A 1 92 ? 0.115 -13.206 4.239 1.00 98.00 92 GLN A N 1
ATOM 697 C CA . GLN A 1 92 ? -0.421 -12.620 5.478 1.00 98.00 92 GLN A CA 1
ATOM 698 C C . GLN A 1 92 ? -1.883 -12.150 5.343 1.00 98.00 92 GLN A C 1
ATOM 700 O O . GLN A 1 92 ? -2.466 -11.689 6.319 1.00 98.00 92 GLN A O 1
ATOM 705 N N . GLY A 1 93 ? -2.493 -12.248 4.159 1.00 98.12 93 GLY A N 1
ATOM 706 C CA . GLY A 1 93 ? -3.890 -11.876 3.926 1.00 98.12 93 GLY A CA 1
ATOM 707 C C . GLY A 1 93 ? -4.112 -10.438 3.454 1.00 98.12 93 GLY A C 1
ATOM 708 O O . GLY A 1 93 ? -5.264 -10.003 3.410 1.00 98.12 93 GLY A O 1
ATOM 709 N N . ALA A 1 94 ? -3.057 -9.697 3.094 1.00 98.50 94 ALA A N 1
ATOM 710 C CA . ALA A 1 94 ? -3.215 -8.378 2.486 1.00 98.50 94 ALA A CA 1
ATOM 711 C C . ALA A 1 94 ? -3.996 -8.468 1.164 1.00 98.50 94 ALA A C 1
ATOM 713 O O . ALA A 1 94 ? -3.778 -9.371 0.354 1.00 98.50 94 ALA A O 1
ATOM 714 N N . ASP A 1 95 ? -4.876 -7.499 0.913 1.00 98.75 95 ASP A N 1
ATOM 715 C CA . ASP A 1 95 ? -5.717 -7.500 -0.285 1.00 98.75 95 ASP A CA 1
ATOM 716 C C . ASP A 1 95 ? -4.985 -6.976 -1.521 1.00 98.75 95 ASP A C 1
ATOM 718 O O . ASP A 1 95 ? -5.324 -7.343 -2.650 1.00 98.75 95 ASP A O 1
ATOM 722 N N . ALA A 1 96 ? -4.006 -6.096 -1.319 1.00 98.62 96 ALA A N 1
ATOM 723 C CA . ALA A 1 96 ? -3.129 -5.592 -2.361 1.00 98.62 96 ALA A CA 1
ATOM 724 C C . ALA A 1 96 ? -1.764 -5.188 -1.793 1.00 98.62 96 ALA A C 1
ATOM 726 O O . ALA A 1 96 ? -1.651 -4.734 -0.656 1.00 98.62 96 ALA A O 1
ATOM 727 N N . VAL A 1 97 ? -0.724 -5.329 -2.610 1.00 98.56 97 VAL A N 1
ATOM 728 C CA . VAL A 1 97 ? 0.648 -4.932 -2.292 1.00 98.56 97 VAL A CA 1
ATOM 729 C C . VAL A 1 97 ? 1.299 -4.273 -3.503 1.00 98.56 97 VAL A C 1
ATOM 731 O O . VAL A 1 97 ? 1.202 -4.783 -4.621 1.00 98.56 97 VAL A O 1
ATOM 734 N N . ALA A 1 98 ? 1.964 -3.140 -3.286 1.00 97.81 98 ALA A N 1
ATOM 735 C CA . ALA A 1 98 ? 2.677 -2.392 -4.313 1.00 97.81 98 ALA A CA 1
ATOM 736 C C . ALA A 1 98 ? 4.196 -2.464 -4.134 1.00 97.81 98 ALA A C 1
ATOM 738 O O . ALA A 1 98 ? 4.703 -2.433 -3.019 1.00 97.81 98 ALA A O 1
ATOM 739 N N . TYR A 1 99 ? 4.919 -2.515 -5.251 1.00 97.44 99 TYR A N 1
ATOM 740 C CA . TYR A 1 99 ? 6.377 -2.582 -5.314 1.00 97.44 99 TYR A CA 1
ATOM 741 C C . TYR A 1 99 ? 6.923 -1.535 -6.283 1.00 97.44 99 TYR A C 1
ATOM 743 O O . TYR A 1 99 ? 6.329 -1.298 -7.338 1.00 97.44 99 TYR A O 1
ATOM 751 N N . SER A 1 100 ? 8.091 -0.958 -5.982 1.00 96.56 100 SER A N 1
ATOM 752 C CA . SER A 1 100 ? 8.808 -0.107 -6.937 1.00 96.56 100 SER A CA 1
ATOM 753 C C . SER A 1 100 ? 9.578 -0.959 -7.941 1.00 96.56 100 SER A C 1
ATOM 755 O O . SER A 1 100 ? 10.298 -1.886 -7.567 1.00 96.56 100 SER A O 1
ATOM 757 N N . GLY A 1 101 ? 9.494 -0.597 -9.219 1.00 95.62 101 GLY A N 1
ATOM 758 C CA . GLY A 1 101 ? 10.254 -1.233 -10.290 1.00 95.62 101 GLY A CA 1
ATOM 759 C C . GLY A 1 101 ? 11.754 -0.962 -10.193 1.00 95.62 101 GLY A C 1
ATOM 760 O O . GLY A 1 101 ? 12.547 -1.892 -10.293 1.00 95.62 101 GLY A O 1
ATOM 761 N N . GLY A 1 102 ? 12.154 0.282 -9.928 1.00 93.94 102 GLY A N 1
ATOM 762 C CA . GLY A 1 102 ? 13.565 0.694 -9.900 1.00 93.94 102 GLY A CA 1
ATOM 763 C C . GLY A 1 102 ? 14.415 0.168 -8.747 1.00 93.94 102 GLY A C 1
ATOM 764 O O . GLY A 1 102 ? 15.637 0.155 -8.846 1.00 93.94 102 GLY A O 1
ATOM 765 N N . LYS A 1 103 ? 13.781 -0.274 -7.656 1.00 92.81 103 LYS A N 1
ATOM 766 C CA . LYS A 1 103 ? 14.467 -0.662 -6.414 1.00 92.81 103 LYS A CA 1
ATOM 767 C C . LYS A 1 103 ? 14.891 -2.130 -6.460 1.00 92.81 103 LYS A C 1
ATOM 769 O O . LYS A 1 103 ? 15.664 -2.553 -7.317 1.00 92.81 103 LYS A O 1
ATOM 774 N N . CYS A 1 104 ? 14.322 -2.959 -5.587 1.00 91.31 104 CYS A N 1
ATOM 775 C CA . CYS A 1 104 ? 14.637 -4.381 -5.511 1.00 91.31 104 CYS A CA 1
ATOM 776 C C . CYS A 1 104 ? 14.370 -5.147 -6.815 1.00 91.31 104 CYS A C 1
ATOM 778 O O . CYS A 1 104 ? 15.013 -6.167 -7.066 1.00 91.31 104 CYS A O 1
ATOM 780 N N . LEU A 1 105 ? 13.424 -4.670 -7.631 1.00 90.06 105 LEU A N 1
ATOM 781 C CA . LEU A 1 105 ? 13.095 -5.252 -8.929 1.00 90.06 105 LEU A CA 1
ATOM 782 C C . LEU A 1 105 ? 14.152 -4.966 -10.005 1.00 90.06 105 LEU A C 1
ATOM 784 O O . LEU A 1 105 ? 14.250 -5.746 -10.951 1.00 90.06 105 LEU A O 1
ATOM 788 N N . ARG A 1 106 ? 14.962 -3.907 -9.853 1.00 92.50 106 ARG A N 1
ATOM 789 C CA . ARG A 1 106 ? 15.974 -3.470 -10.833 1.00 92.50 106 ARG A CA 1
ATOM 790 C C . ARG A 1 106 ? 15.408 -3.276 -12.251 1.00 92.50 106 ARG A C 1
ATOM 792 O O . ARG A 1 106 ? 16.093 -3.520 -13.241 1.00 92.50 106 ARG A O 1
ATOM 799 N N . GLY A 1 107 ? 14.138 -2.891 -12.335 1.00 94.50 107 GLY A N 1
ATOM 800 C CA . GLY A 1 107 ? 13.478 -2.419 -13.545 1.00 94.50 107 GLY A CA 1
ATOM 801 C C . GLY A 1 107 ? 13.616 -0.899 -13.709 1.00 94.50 107 GLY A C 1
ATOM 802 O O . GLY A 1 107 ? 14.467 -0.276 -13.077 1.00 94.50 107 GLY A O 1
ATOM 803 N N . PRO A 1 108 ? 12.779 -0.276 -14.550 1.00 96.38 108 PRO A N 1
ATOM 804 C CA . PRO A 1 108 ? 12.778 1.173 -14.747 1.00 96.38 108 PRO A CA 1
ATOM 805 C C . PRO A 1 108 ? 12.457 1.937 -13.455 1.00 96.38 108 PRO A C 1
ATOM 807 O O . PRO A 1 108 ? 11.555 1.547 -12.710 1.00 96.38 108 PRO A O 1
ATOM 810 N N . GLN A 1 109 ? 13.159 3.047 -13.208 1.00 93.38 109 GLN A N 1
ATOM 811 C CA . GLN A 1 109 ? 13.019 3.834 -11.973 1.00 93.38 109 GLN A CA 1
ATOM 812 C C . GLN A 1 109 ? 11.603 4.376 -11.758 1.00 93.38 109 GLN A C 1
ATOM 814 O O . GLN A 1 109 ? 11.020 4.188 -10.693 1.00 93.38 109 GLN A O 1
ATOM 819 N N . ALA A 1 110 ? 11.015 4.970 -12.796 1.00 93.75 110 ALA A N 1
ATOM 820 C CA . ALA A 1 110 ? 9.659 5.512 -12.780 1.00 93.75 110 ALA A CA 1
ATOM 821 C C . ALA A 1 110 ? 8.598 4.437 -13.089 1.00 93.75 110 ALA A C 1
ATOM 823 O O . ALA A 1 110 ? 7.714 4.630 -13.916 1.00 93.75 110 ALA A O 1
ATOM 824 N N . SER A 1 111 ? 8.694 3.267 -12.452 1.00 95.81 111 SER A N 1
ATOM 825 C CA . SER A 1 111 ? 7.717 2.189 -12.628 1.00 95.81 111 SER A CA 1
ATOM 826 C C . SER A 1 111 ? 7.365 1.511 -11.307 1.00 95.81 111 SER A C 1
ATOM 828 O O . SER A 1 111 ? 8.115 1.571 -10.330 1.00 95.81 111 SER A O 1
ATOM 830 N N . GLY A 1 112 ? 6.207 0.856 -11.271 1.00 95.19 112 GLY A N 1
ATOM 831 C CA . GLY A 1 112 ? 5.730 0.115 -10.111 1.00 95.19 112 GLY A CA 1
ATOM 832 C C . GLY A 1 112 ? 4.751 -0.980 -10.508 1.00 95.19 112 GLY A C 1
ATOM 833 O O . GLY A 1 112 ? 4.151 -0.938 -11.582 1.00 95.19 112 GLY A O 1
ATOM 834 N N . LEU A 1 113 ? 4.613 -1.976 -9.638 1.00 95.25 113 LEU A N 1
ATOM 835 C CA . LEU A 1 113 ? 3.731 -3.123 -9.827 1.00 95.25 113 LEU A CA 1
ATOM 836 C C . LEU A 1 113 ? 2.839 -3.284 -8.604 1.00 95.25 113 LEU A C 1
ATOM 838 O O . LEU A 1 113 ? 3.336 -3.248 -7.481 1.00 95.25 113 LEU A O 1
ATOM 842 N N . VAL A 1 114 ? 1.548 -3.524 -8.827 1.00 97.31 114 VAL A N 1
ATOM 843 C CA . VAL A 1 114 ? 0.595 -3.877 -7.771 1.00 97.31 114 VAL A CA 1
ATOM 844 C C . VAL A 1 114 ? 0.115 -5.307 -7.995 1.00 97.31 114 VAL A C 1
ATOM 846 O O . VAL A 1 114 ? -0.263 -5.672 -9.107 1.00 97.31 114 VAL A O 1
ATOM 849 N N . LEU A 1 115 ? 0.139 -6.113 -6.938 1.00 97.69 115 LEU A N 1
ATOM 850 C CA . LEU A 1 115 ? -0.369 -7.484 -6.896 1.00 97.69 115 LEU A CA 1
ATOM 851 C C . LEU A 1 115 ? -1.510 -7.553 -5.879 1.00 97.69 115 LEU A C 1
ATOM 853 O O . LEU A 1 115 ? -1.470 -6.836 -4.884 1.00 97.69 115 LEU A O 1
ATOM 857 N N . GLY A 1 116 ? -2.508 -8.411 -6.089 1.00 97.62 116 GLY A N 1
ATOM 858 C CA . GLY A 1 116 ? -3.601 -8.571 -5.127 1.00 97.62 116 GLY A CA 1
ATOM 859 C C . GLY A 1 116 ? -4.925 -8.992 -5.751 1.00 97.62 116 GLY A C 1
ATOM 860 O O . GLY A 1 116 ? -4.961 -9.576 -6.836 1.00 97.62 116 GLY A O 1
ATOM 861 N N . ARG A 1 117 ? -6.019 -8.681 -5.051 1.00 98.00 117 ARG A N 1
ATOM 862 C CA . ARG A 1 117 ? -7.389 -9.004 -5.463 1.00 98.00 117 ARG A CA 1
ATOM 863 C C . ARG A 1 117 ? -7.748 -8.349 -6.790 1.00 98.00 117 ARG A C 1
ATOM 865 O O . ARG A 1 117 ? -7.547 -7.148 -6.987 1.00 98.00 117 ARG A O 1
ATOM 872 N N . LYS A 1 118 ? -8.344 -9.140 -7.682 1.00 97.94 118 LYS A N 1
ATOM 873 C CA . LYS A 1 118 ? -8.685 -8.739 -9.050 1.00 97.94 118 LYS A CA 1
ATOM 874 C C . LYS A 1 118 ? -9.552 -7.483 -9.085 1.00 97.94 118 LYS A C 1
ATOM 876 O O . LYS A 1 118 ? -9.317 -6.615 -9.917 1.00 97.94 118 LYS A O 1
ATOM 881 N N . GLU A 1 119 ? -10.505 -7.363 -8.173 1.00 97.56 119 GLU A N 1
ATOM 882 C CA . GLU A 1 119 ? -11.470 -6.265 -8.113 1.00 97.56 119 GLU A CA 1
ATOM 883 C C . GLU A 1 119 ? -10.773 -4.937 -7.784 1.00 97.56 119 GLU A C 1
ATOM 885 O O . GLU A 1 119 ? -11.060 -3.914 -8.406 1.00 97.56 119 GLU A O 1
ATOM 890 N N . LEU A 1 120 ? -9.796 -4.956 -6.867 1.00 97.25 120 LEU A N 1
ATOM 891 C CA . LEU A 1 120 ? -8.989 -3.777 -6.535 1.00 97.25 120 LEU A CA 1
ATOM 892 C C . LEU A 1 120 ? -8.077 -3.380 -7.699 1.00 97.25 120 LEU A C 1
ATOM 894 O O . LEU A 1 120 ? -7.967 -2.198 -8.021 1.00 97.25 120 LEU A O 1
ATOM 898 N N . LEU A 1 121 ? -7.461 -4.359 -8.368 1.00 97.56 121 LEU A N 1
ATOM 899 C CA . LEU A 1 121 ? -6.622 -4.102 -9.541 1.00 97.56 121 LEU A CA 1
ATOM 900 C C . LEU A 1 121 ? -7.443 -3.554 -10.717 1.00 97.56 121 LEU A C 1
ATOM 902 O O . LEU A 1 121 ? -6.989 -2.653 -11.419 1.00 97.56 121 LEU A O 1
ATOM 906 N N . GLN A 1 122 ? -8.670 -4.040 -10.912 1.00 97.12 122 GLN A N 1
ATOM 907 C CA . GLN A 1 122 ? -9.599 -3.504 -11.906 1.00 97.12 122 GLN A CA 1
ATOM 908 C C . GLN A 1 122 ? -10.033 -2.077 -11.559 1.00 97.12 122 GLN A C 1
ATOM 910 O O . GLN A 1 122 ? -10.040 -1.220 -12.440 1.00 97.12 122 GLN A O 1
ATOM 915 N N . ALA A 1 123 ? -10.325 -1.786 -10.288 1.00 95.06 123 ALA A N 1
ATOM 916 C CA . ALA A 1 123 ? -10.620 -0.426 -9.842 1.00 95.06 123 ALA A CA 1
ATOM 917 C C . ALA A 1 123 ? -9.429 0.523 -10.075 1.00 95.06 123 ALA A C 1
ATOM 919 O O . ALA A 1 123 ? -9.618 1.640 -10.561 1.00 95.06 123 ALA A O 1
ATOM 920 N N . ALA A 1 124 ? -8.200 0.073 -9.802 1.00 94.88 124 ALA A N 1
ATOM 921 C CA . ALA A 1 124 ? -6.986 0.828 -10.105 1.00 94.88 124 ALA A CA 1
ATOM 922 C C . ALA A 1 124 ? -6.814 1.053 -11.618 1.00 94.88 124 ALA A C 1
ATOM 924 O O . ALA A 1 124 ? -6.525 2.169 -12.043 1.00 94.88 124 ALA A O 1
ATOM 925 N N . PHE A 1 125 ? -7.062 0.030 -12.443 1.00 94.75 125 PHE A N 1
ATOM 926 C CA . PHE A 1 125 ? -7.010 0.131 -13.904 1.00 94.75 125 PHE A CA 1
ATOM 927 C C . PHE A 1 125 ? -8.020 1.145 -14.460 1.00 94.75 125 PHE A C 1
ATOM 929 O O . PHE A 1 125 ? -7.655 1.971 -15.298 1.00 94.75 125 PHE A O 1
ATOM 936 N N . LEU A 1 126 ? -9.260 1.142 -13.959 1.00 95.69 126 LEU A N 1
ATOM 937 C CA . LEU A 1 126 ? -10.293 2.118 -14.332 1.00 95.69 126 LEU A CA 1
ATOM 938 C C . LEU A 1 126 ? -9.919 3.554 -13.932 1.00 95.69 126 LEU A C 1
ATOM 940 O O . LEU A 1 126 ? -10.319 4.502 -14.603 1.00 9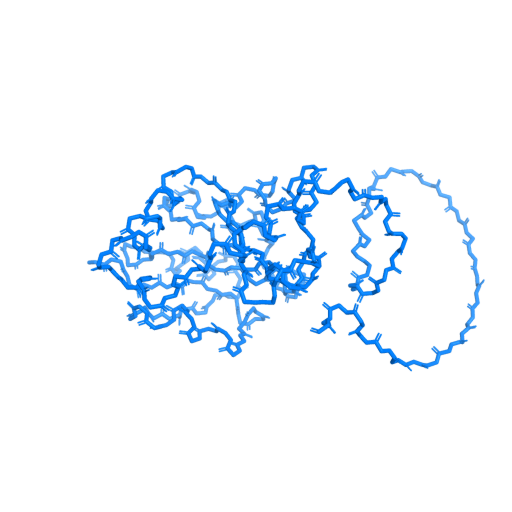5.69 126 LEU A O 1
ATOM 944 N N . ASN A 1 127 ? -9.125 3.718 -12.870 1.00 94.19 127 ASN A N 1
ATOM 945 C CA . ASN A 1 127 ? -8.589 5.015 -12.455 1.00 94.19 127 ASN A CA 1
ATOM 946 C C . ASN A 1 127 ? -7.274 5.392 -13.159 1.00 94.19 127 ASN A C 1
ATOM 948 O O . ASN A 1 127 ? -6.825 6.531 -13.039 1.00 94.19 127 ASN A O 1
ATOM 952 N N . GLY A 1 128 ? -6.656 4.465 -13.892 1.00 92.06 128 GLY A N 1
ATOM 953 C CA . GLY A 1 128 ? -5.406 4.654 -14.623 1.00 92.06 128 GLY A CA 1
ATOM 954 C C . GLY A 1 128 ? -5.607 4.924 -16.114 1.00 92.06 128 GLY A C 1
ATOM 955 O O . GLY A 1 128 ? -6.713 4.870 -16.653 1.00 92.06 128 GLY A O 1
ATOM 956 N N . ALA A 1 129 ? -4.508 5.189 -16.821 1.00 88.56 129 ALA A N 1
ATOM 957 C CA . ALA A 1 129 ? -4.538 5.298 -18.276 1.00 88.56 129 ALA A CA 1
ATOM 958 C C . ALA A 1 129 ? -4.975 3.963 -18.927 1.00 88.56 129 ALA A C 1
ATOM 960 O O . ALA A 1 129 ? -4.547 2.903 -18.476 1.00 88.56 129 ALA A O 1
ATOM 961 N N . PRO A 1 130 ? -5.769 3.986 -20.015 1.00 91.56 130 PRO A N 1
ATOM 962 C CA . PRO A 1 130 ? -6.074 5.136 -20.867 1.00 91.56 130 PRO A CA 1
ATOM 963 C C . PRO A 1 130 ? -7.210 6.043 -20.373 1.00 91.56 130 PRO A C 1
ATOM 965 O O . PRO A 1 130 ? -7.390 7.103 -20.968 1.00 91.56 130 PRO A O 1
ATOM 968 N N . HIS A 1 131 ? -7.920 5.675 -19.307 1.00 94.69 131 HIS A N 1
ATOM 969 C CA . HIS A 1 131 ? -9.083 6.399 -18.799 1.00 94.69 131 HIS A CA 1
ATOM 970 C C . HIS A 1 131 ? -8.723 7.811 -18.310 1.00 94.69 131 HIS A C 1
ATOM 972 O O . HIS A 1 131 ? -7.614 8.073 -17.835 1.00 94.69 131 HIS A O 1
ATOM 978 N N . HIS A 1 132 ? -9.674 8.738 -18.434 1.00 93.56 132 HIS A N 1
ATOM 979 C CA . HIS A 1 132 ? -9.537 10.131 -18.002 1.00 93.56 132 HIS A CA 1
ATOM 980 C C . HIS A 1 132 ? -9.871 10.287 -16.511 1.00 93.56 132 HIS A C 1
ATOM 982 O O . HIS A 1 132 ? -10.799 10.999 -16.141 1.00 93.56 132 HIS A O 1
ATOM 988 N N . ALA A 1 133 ? -9.124 9.584 -15.664 1.00 93.50 133 ALA A N 1
ATOM 989 C CA . ALA A 1 133 ? -9.279 9.593 -14.211 1.00 93.50 133 ALA A CA 1
ATOM 990 C C . ALA A 1 133 ? -7.996 10.085 -13.514 1.00 93.50 133 ALA A C 1
ATOM 992 O O . ALA A 1 133 ? -7.033 10.481 -14.176 1.00 93.50 133 ALA A O 1
ATOM 993 N N . LEU A 1 134 ? -7.971 10.066 -12.176 1.00 90.81 134 LEU A N 1
ATOM 994 C CA . LEU A 1 134 ? -6.874 10.616 -11.362 1.00 90.81 134 LEU A CA 1
ATOM 995 C C . LEU A 1 134 ? -5.491 10.036 -11.695 1.00 90.81 134 LEU A C 1
ATOM 997 O O . LEU A 1 134 ? -4.489 10.732 -11.565 1.00 90.81 134 LEU A O 1
ATOM 1001 N N . GLY A 1 135 ? -5.419 8.785 -12.153 1.00 91.75 135 GLY A N 1
ATOM 1002 C CA . GLY A 1 135 ? -4.176 8.122 -12.547 1.00 91.75 135 GLY A CA 1
ATOM 1003 C C . GLY A 1 135 ? -3.683 8.458 -13.953 1.00 91.75 135 GLY A C 1
ATOM 1004 O O . GLY A 1 135 ? -2.591 8.040 -14.330 1.00 91.75 135 GLY A O 1
ATOM 1005 N N . ARG A 1 136 ? -4.437 9.229 -14.746 1.00 92.94 136 ARG A N 1
ATOM 1006 C CA . ARG A 1 136 ? -4.034 9.646 -16.096 1.00 92.94 136 ARG A CA 1
ATOM 1007 C C . ARG A 1 136 ? -2.674 10.365 -16.159 1.00 92.94 136 ARG A C 1
ATOM 1009 O O . ARG A 1 136 ? -1.893 9.992 -17.036 1.00 92.94 136 ARG A O 1
ATOM 1016 N N . PRO A 1 137 ? -2.361 11.361 -15.303 1.00 92.69 137 PRO A N 1
ATOM 1017 C CA . PRO A 1 137 ? -1.044 12.003 -15.295 1.00 92.69 137 PRO A CA 1
ATOM 1018 C C . PRO A 1 137 ? 0.092 11.071 -14.845 1.00 92.69 137 PRO A C 1
ATOM 1020 O O . PRO A 1 137 ? 1.249 11.381 -15.091 1.00 92.69 137 PRO A O 1
ATOM 1023 N N . MET A 1 138 ? -0.225 9.924 -14.235 1.00 92.25 138 MET A N 1
ATOM 1024 C CA . MET A 1 138 ? 0.737 8.925 -13.746 1.00 92.25 138 MET A CA 1
ATOM 1025 C C . MET A 1 138 ? 0.928 7.756 -14.730 1.00 92.25 138 MET A C 1
ATOM 1027 O O . MET A 1 138 ? 1.301 6.650 -14.343 1.00 92.25 138 MET A O 1
ATOM 1031 N N . LYS A 1 139 ? 0.616 7.962 -16.014 1.00 93.50 139 LYS A N 1
ATOM 1032 C CA . LYS A 1 139 ? 0.710 6.923 -17.044 1.00 93.50 139 LYS A CA 1
ATOM 1033 C C . LYS A 1 139 ? 2.161 6.475 -17.256 1.00 93.50 139 LYS A C 1
ATOM 1035 O O . LYS A 1 139 ? 3.003 7.296 -17.599 1.00 93.50 139 LYS A O 1
ATOM 1040 N N . ALA A 1 140 ? 2.386 5.162 -17.221 1.00 93.88 140 ALA A N 1
ATOM 1041 C CA . ALA A 1 140 ? 3.646 4.560 -17.647 1.00 93.88 140 ALA A CA 1
ATOM 1042 C C . ALA A 1 140 ? 3.819 4.578 -19.181 1.00 93.88 140 ALA A C 1
ATOM 1044 O O . ALA A 1 140 ? 2.877 4.320 -19.948 1.00 93.88 140 ALA A O 1
ATOM 1045 N N . GLY A 1 141 ? 5.042 4.859 -19.623 1.00 94.94 141 GLY A N 1
ATOM 1046 C CA . GLY A 1 141 ? 5.509 4.689 -20.994 1.00 94.94 141 GLY A CA 1
ATOM 1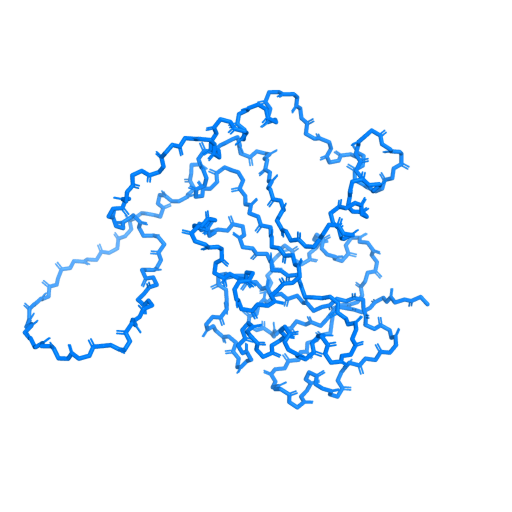047 C C . GLY A 1 141 ? 5.556 3.217 -21.412 1.00 94.94 141 GLY A C 1
ATOM 1048 O O . GLY A 1 141 ? 5.556 2.304 -20.584 1.00 94.94 141 GLY A O 1
ATOM 1049 N N . LYS A 1 142 ? 5.596 2.957 -22.723 1.00 95.44 142 LYS A N 1
ATOM 1050 C CA . LYS A 1 142 ? 5.647 1.574 -23.234 1.00 95.44 142 LYS A CA 1
ATOM 1051 C C . LYS A 1 142 ? 6.975 0.909 -22.869 1.00 95.44 142 LYS A C 1
ATOM 1053 O O . LYS A 1 142 ? 7.010 -0.272 -22.547 1.00 95.44 142 LYS A O 1
ATOM 1058 N N . GLU A 1 143 ? 8.041 1.691 -22.880 1.00 96.25 143 GLU A N 1
ATOM 1059 C CA . GLU A 1 143 ? 9.402 1.320 -22.519 1.00 96.25 143 GLU A CA 1
ATOM 1060 C C . GLU A 1 143 ? 9.476 0.916 -21.044 1.00 96.25 143 GLU A C 1
ATOM 1062 O O . GLU A 1 143 ? 10.062 -0.111 -20.711 1.00 96.25 143 GLU A O 1
ATOM 1067 N N . GLU A 1 144 ? 8.809 1.669 -20.165 1.00 96.44 144 GLU A N 1
ATOM 1068 C CA . GLU A 1 144 ? 8.727 1.369 -18.733 1.00 96.44 144 GLU A CA 1
ATOM 1069 C C . GLU A 1 144 ? 7.944 0.082 -18.472 1.00 96.44 144 GLU A C 1
ATOM 1071 O O . GLU A 1 144 ? 8.383 -0.762 -17.693 1.00 96.44 144 GLU A O 1
ATOM 1076 N N . ILE A 1 145 ? 6.819 -0.107 -19.169 1.00 95.69 145 ILE A N 1
ATOM 1077 C CA . ILE A 1 145 ? 6.018 -1.333 -19.077 1.00 95.69 145 ILE A CA 1
ATOM 1078 C C . ILE A 1 145 ? 6.846 -2.546 -19.515 1.00 95.69 145 ILE A C 1
ATOM 1080 O O . ILE A 1 145 ? 6.911 -3.538 -18.789 1.00 95.69 145 ILE A O 1
ATOM 1084 N N . MET A 1 146 ? 7.510 -2.474 -20.672 1.00 97.44 146 MET A N 1
ATOM 1085 C CA . MET A 1 146 ? 8.321 -3.584 -21.182 1.00 97.44 146 MET A CA 1
ATOM 1086 C C . MET A 1 146 ? 9.559 -3.840 -20.317 1.00 97.44 146 MET A C 1
ATOM 1088 O O . MET A 1 146 ? 9.904 -4.997 -20.074 1.00 97.44 146 MET A O 1
ATOM 1092 N N . GLY A 1 147 ? 10.200 -2.787 -19.806 1.00 96.75 147 GLY A N 1
ATOM 1093 C CA . GLY A 1 147 ? 11.336 -2.903 -18.895 1.00 96.75 147 GLY A CA 1
ATOM 1094 C C . GLY A 1 147 ? 10.946 -3.543 -17.563 1.00 96.75 147 GLY A C 1
ATOM 1095 O O . GLY A 1 147 ? 11.648 -4.429 -17.075 1.00 96.75 147 GLY A O 1
ATOM 1096 N N . LEU A 1 148 ? 9.802 -3.154 -16.993 1.00 96.12 148 LEU A N 1
ATOM 1097 C CA . LEU A 1 148 ? 9.281 -3.763 -15.772 1.00 96.12 148 LEU A CA 1
ATOM 1098 C C . LEU A 1 148 ? 8.869 -5.222 -16.006 1.00 96.12 148 LEU A C 1
ATOM 1100 O O . LEU A 1 148 ? 9.184 -6.083 -15.187 1.00 96.12 148 LEU A O 1
ATOM 1104 N N . LEU A 1 149 ? 8.230 -5.523 -17.141 1.00 95.56 149 LEU A N 1
ATOM 1105 C CA . LEU A 1 149 ? 7.883 -6.892 -17.526 1.00 95.56 149 LEU A CA 1
ATOM 1106 C C . LEU A 1 149 ? 9.133 -7.776 -17.626 1.00 95.56 149 LEU A C 1
ATOM 1108 O O . LEU A 1 149 ? 9.153 -8.871 -17.064 1.00 95.56 149 LEU A O 1
ATOM 1112 N N . ALA A 1 150 ? 10.193 -7.291 -18.278 1.00 95.44 150 ALA A N 1
ATOM 1113 C CA . ALA A 1 150 ? 11.468 -7.998 -18.360 1.00 95.44 150 ALA A CA 1
ATOM 1114 C C . ALA A 1 150 ? 12.097 -8.219 -16.971 1.00 95.44 150 ALA A C 1
ATOM 1116 O O . ALA A 1 150 ? 12.591 -9.311 -16.683 1.00 95.44 150 ALA A O 1
ATOM 1117 N N . ALA A 1 151 ? 12.035 -7.219 -16.085 1.00 93.56 151 ALA A N 1
ATOM 1118 C CA . ALA A 1 151 ? 12.537 -7.320 -14.714 1.00 93.56 151 ALA A CA 1
ATOM 1119 C C . ALA A 1 151 ? 11.771 -8.358 -13.869 1.00 93.56 151 ALA A C 1
ATOM 1121 O O . ALA A 1 151 ? 12.368 -9.071 -13.059 1.00 93.56 151 ALA A O 1
ATOM 1122 N N . VAL A 1 152 ? 10.455 -8.477 -14.070 1.00 91.44 152 VAL A N 1
ATOM 1123 C CA . VAL A 1 152 ? 9.617 -9.487 -13.405 1.00 91.44 152 VAL A CA 1
ATOM 1124 C C . VAL A 1 152 ? 9.862 -10.885 -13.975 1.00 91.44 152 VAL A C 1
ATOM 1126 O O . VAL A 1 152 ? 9.954 -11.837 -13.205 1.00 91.44 152 VAL A O 1
ATOM 1129 N N . ALA A 1 153 ? 9.993 -11.014 -15.298 1.00 89.06 153 ALA A N 1
ATOM 1130 C CA . ALA A 1 153 ? 10.189 -12.296 -15.975 1.00 89.06 153 ALA A CA 1
ATOM 1131 C C . ALA A 1 153 ? 11.592 -12.889 -15.769 1.00 89.06 153 ALA A C 1
ATOM 1133 O O . ALA A 1 153 ? 11.783 -14.097 -15.923 1.00 89.06 153 ALA A O 1
ATOM 1134 N N . ARG A 1 154 ? 12.586 -12.059 -15.427 1.00 83.19 154 ARG A N 1
ATOM 1135 C CA . ARG A 1 154 ? 13.955 -12.514 -15.187 1.00 83.19 154 ARG A CA 1
ATOM 1136 C C . ARG A 1 154 ? 13.988 -13.497 -14.005 1.00 83.19 154 ARG A C 1
ATOM 1138 O O . ARG A 1 154 ? 13.623 -13.110 -12.892 1.00 83.19 154 ARG A O 1
ATOM 1145 N N . PRO A 1 155 ? 14.516 -14.723 -14.192 1.00 67.81 155 PRO A N 1
ATOM 1146 C CA . PRO A 1 155 ? 14.769 -15.637 -13.090 1.00 67.81 155 PRO A CA 1
ATOM 1147 C C . PRO A 1 155 ? 15.673 -14.956 -12.067 1.00 67.81 155 PRO A C 1
ATOM 1149 O O . PRO A 1 155 ? 16.815 -14.585 -12.359 1.00 67.81 155 PRO A O 1
ATOM 1152 N N . ARG A 1 156 ? 15.157 -14.758 -10.857 1.00 65.81 156 ARG A N 1
ATOM 1153 C CA . ARG A 1 156 ? 15.968 -14.234 -9.766 1.00 65.81 156 ARG A CA 1
ATOM 1154 C C . ARG A 1 156 ? 16.727 -15.411 -9.172 1.00 65.81 156 ARG A C 1
ATOM 1156 O O . ARG A 1 156 ? 16.146 -16.252 -8.492 1.00 65.81 156 ARG A O 1
ATOM 1163 N N . GLY A 1 157 ? 18.030 -15.482 -9.441 1.00 52.84 157 GLY A N 1
ATOM 1164 C CA . GLY A 1 157 ? 18.919 -16.289 -8.609 1.00 52.84 157 GLY A CA 1
ATOM 1165 C C . GLY A 1 157 ? 18.749 -15.861 -7.150 1.00 52.84 157 GLY A C 1
ATOM 1166 O O . GLY A 1 157 ? 18.442 -14.697 -6.883 1.00 52.84 157 GLY A O 1
ATOM 1167 N N . ARG A 1 158 ? 18.919 -16.783 -6.195 1.00 46.53 158 ARG A N 1
ATOM 1168 C CA . ARG A 1 158 ? 18.986 -16.404 -4.778 1.00 46.53 158 ARG A CA 1
ATOM 1169 C C . ARG A 1 158 ? 20.173 -15.459 -4.614 1.00 46.53 158 ARG A C 1
ATOM 1171 O O . ARG A 1 158 ? 21.310 -15.907 -4.539 1.00 46.53 158 ARG A O 1
ATOM 1178 N N . VAL A 1 159 ? 19.923 -14.155 -4.596 1.00 43.53 159 VAL A N 1
ATOM 1179 C CA . VAL A 1 159 ? 20.952 -13.184 -4.242 1.00 43.53 159 VAL A CA 1
ATOM 1180 C C . VAL A 1 159 ? 21.165 -13.345 -2.741 1.00 43.53 159 VAL A C 1
ATOM 1182 O O . VAL A 1 159 ? 20.287 -12.996 -1.947 1.00 43.53 159 VAL A O 1
ATOM 1185 N N . ALA A 1 160 ? 22.293 -13.958 -2.367 1.00 38.56 160 ALA A N 1
ATOM 1186 C CA . ALA A 1 160 ? 22.810 -13.886 -1.008 1.00 38.56 160 ALA A CA 1
ATOM 1187 C C . ALA A 1 160 ? 22.912 -12.400 -0.635 1.00 38.56 160 ALA A C 1
ATOM 1189 O O . ALA A 1 160 ? 23.370 -11.598 -1.444 1.00 38.56 160 ALA A O 1
ATOM 1190 N N . GLY A 1 161 ? 22.358 -12.050 0.527 1.00 40.84 161 GLY A N 1
ATOM 1191 C CA . GLY A 1 161 ? 21.920 -10.702 0.883 1.00 40.84 161 GLY A CA 1
ATOM 1192 C C . GLY A 1 161 ? 22.822 -9.560 0.413 1.00 40.84 161 GLY A C 1
ATOM 1193 O O . GLY A 1 161 ? 23.966 -9.439 0.832 1.00 40.84 161 GLY A O 1
ATOM 1194 N N . VAL A 1 162 ? 22.240 -8.675 -0.393 1.00 34.69 162 VAL A N 1
ATOM 1195 C CA . VAL A 1 162 ? 22.640 -7.268 -0.478 1.00 34.69 162 VAL A CA 1
ATOM 1196 C C . VAL A 1 162 ? 21.634 -6.537 0.403 1.00 34.69 162 VAL A C 1
ATOM 1198 O O . VAL A 1 162 ? 20.433 -6.724 0.214 1.00 34.69 162 VAL A O 1
ATOM 1201 N N . GLY A 1 163 ? 22.112 -5.826 1.424 1.00 34.66 163 GLY A N 1
ATOM 1202 C CA . GLY A 1 163 ? 21.324 -5.353 2.566 1.00 34.66 163 GLY A CA 1
ATOM 1203 C C . GLY A 1 163 ? 20.070 -4.532 2.229 1.00 34.66 163 GLY A C 1
ATOM 1204 O O . GLY A 1 163 ? 20.099 -3.312 2.288 1.00 34.66 163 GLY A O 1
ATOM 1205 N N . ALA A 1 164 ? 18.943 -5.200 1.985 1.00 40.31 164 ALA A N 1
ATOM 1206 C CA . ALA A 1 164 ? 17.767 -4.982 2.820 1.00 40.31 164 ALA A CA 1
ATOM 1207 C C . ALA A 1 164 ? 18.106 -5.614 4.172 1.00 40.31 164 ALA A C 1
ATOM 1209 O O . ALA A 1 164 ? 18.748 -6.671 4.166 1.00 40.31 164 ALA A O 1
ATOM 1210 N N . ALA A 1 165 ? 17.756 -4.997 5.306 1.00 37.47 165 ALA A N 1
ATOM 1211 C CA . ALA A 1 165 ? 17.895 -5.652 6.605 1.00 37.47 165 ALA A CA 1
ATOM 1212 C C . ALA A 1 165 ? 17.428 -7.101 6.443 1.00 37.47 165 ALA A C 1
ATOM 1214 O O . ALA A 1 165 ? 16.302 -7.348 6.010 1.00 37.47 165 ALA A O 1
ATOM 1215 N N . ALA A 1 166 ? 18.364 -8.039 6.600 1.00 37.34 166 ALA A N 1
ATOM 1216 C CA . ALA A 1 166 ? 18.124 -9.432 6.306 1.00 37.34 166 ALA A CA 1
ATOM 1217 C C . ALA A 1 166 ? 16.959 -9.859 7.191 1.00 37.34 166 ALA A C 1
ATOM 1219 O O . ALA A 1 166 ? 17.141 -10.060 8.390 1.00 37.34 166 ALA A O 1
ATOM 1220 N N . ARG A 1 167 ? 15.756 -9.949 6.612 1.00 43.91 167 ARG A N 1
ATOM 1221 C CA . ARG A 1 167 ? 14.605 -10.538 7.278 1.00 43.91 167 ARG A CA 1
ATOM 1222 C C . ARG A 1 167 ? 14.971 -11.983 7.546 1.00 43.91 167 ARG A C 1
ATOM 1224 O O . ARG A 1 167 ? 14.822 -12.865 6.700 1.00 43.91 167 ARG A O 1
ATOM 1231 N N . GLY A 1 168 ? 15.492 -12.209 8.744 1.00 35.00 168 GLY A N 1
ATOM 1232 C CA . GLY A 1 168 ? 15.532 -13.494 9.395 1.00 35.00 168 GLY A CA 1
ATOM 1233 C C . GLY A 1 168 ? 14.099 -13.898 9.684 1.00 35.00 168 GLY A C 1
ATOM 1234 O O . GLY A 1 168 ? 13.668 -13.875 10.831 1.00 35.00 168 GLY A O 1
ATOM 1235 N N . HIS A 1 169 ? 13.366 -14.306 8.648 1.00 42.06 169 HIS A N 1
ATOM 1236 C CA . HIS A 1 169 ? 12.186 -15.130 8.825 1.00 42.06 169 HIS A CA 1
ATOM 1237 C C . HIS A 1 169 ? 12.701 -16.484 9.327 1.00 42.06 169 HIS A C 1
ATOM 1239 O O . HIS A 1 169 ? 12.941 -17.421 8.563 1.00 42.06 169 HIS A O 1
ATOM 1245 N N . ARG A 1 170 ? 13.009 -16.547 10.632 1.00 35.34 170 ARG A N 1
ATOM 1246 C CA . ARG A 1 170 ? 13.377 -17.781 11.316 1.00 35.34 170 ARG A CA 1
ATOM 1247 C C . ARG A 1 170 ? 12.184 -18.708 11.168 1.00 35.34 170 ARG A C 1
ATOM 1249 O O . ARG A 1 170 ? 11.221 -18.625 11.925 1.00 35.34 170 ARG A O 1
ATOM 1256 N N . ARG A 1 171 ? 12.282 -19.636 10.217 1.00 38.91 171 ARG A N 1
ATOM 1257 C CA . ARG A 1 171 ? 11.596 -20.918 10.316 1.00 38.91 171 ARG A CA 1
ATOM 1258 C C . ARG A 1 171 ? 11.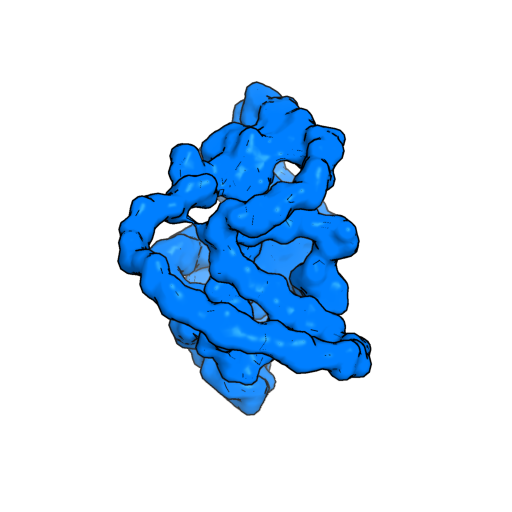952 -21.472 11.694 1.00 38.91 171 ARG A C 1
ATOM 1260 O O . ARG A 1 171 ? 13.103 -21.832 11.935 1.00 38.91 171 ARG A O 1
ATOM 1267 N N . ARG A 1 172 ? 11.000 -21.485 12.630 1.00 31.05 172 ARG A N 1
ATOM 1268 C CA . ARG A 1 172 ? 11.130 -22.284 13.851 1.00 31.05 172 ARG A CA 1
ATOM 1269 C C . ARG A 1 172 ? 11.109 -23.752 13.426 1.00 31.05 172 ARG A C 1
ATOM 1271 O O . ARG A 1 172 ? 10.065 -24.385 13.395 1.00 31.05 172 ARG A O 1
ATOM 1278 N N . SER A 1 173 ? 12.275 -24.283 13.089 1.00 30.77 173 SER A N 1
ATOM 1279 C CA . SER A 1 173 ? 12.531 -25.715 13.003 1.00 30.77 173 SER A CA 1
ATOM 1280 C C . SER A 1 173 ? 13.922 -25.979 13.580 1.00 30.77 173 SER A C 1
ATOM 1282 O O . SER A 1 173 ? 14.912 -25.617 12.961 1.00 30.77 173 SER A O 1
ATOM 1284 N N . GLY A 1 174 ? 13.943 -26.529 14.801 1.00 26.55 174 GLY A N 1
ATOM 1285 C CA . GLY A 1 174 ? 15.002 -27.328 15.442 1.00 26.55 174 GLY A CA 1
ATOM 1286 C C . GLY A 1 174 ? 16.486 -26.959 15.264 1.00 26.55 174 GLY A C 1
ATOM 1287 O O . GLY A 1 174 ? 17.031 -27.131 14.189 1.00 26.55 174 GLY A O 1
ATOM 1288 N N . LYS A 1 175 ? 17.128 -26.593 16.391 1.00 28.62 175 LYS A N 1
ATOM 1289 C CA . LYS A 1 175 ? 18.548 -26.775 16.802 1.00 28.62 175 LYS A CA 1
ATOM 1290 C C . LYS A 1 175 ? 19.663 -26.696 15.729 1.00 28.62 175 LYS A C 1
ATOM 1292 O O . LYS A 1 175 ? 19.754 -27.563 14.875 1.00 28.62 175 LYS A O 1
ATOM 1297 N N . VAL A 1 176 ? 20.640 -25.800 15.935 1.00 28.28 176 VAL A N 1
ATOM 1298 C CA . VAL A 1 176 ? 22.037 -26.092 16.370 1.00 28.28 176 VAL A CA 1
ATOM 1299 C C . VAL A 1 176 ? 22.838 -24.771 16.475 1.00 28.28 176 VAL A C 1
ATOM 1301 O O . VAL A 1 176 ? 22.530 -23.783 15.818 1.00 28.28 176 VAL A O 1
ATOM 1304 N N . SER A 1 177 ? 23.789 -24.764 17.410 1.00 30.75 177 SER A N 1
ATOM 1305 C CA . SER A 1 177 ? 24.655 -23.700 17.945 1.00 30.75 177 SER A CA 1
ATOM 1306 C C . SER A 1 177 ? 25.889 -23.328 17.094 1.00 30.75 177 SER A C 1
ATOM 1308 O O . SER A 1 177 ? 26.202 -24.039 16.145 1.00 30.75 177 SER A O 1
ATOM 1310 N N . LEU A 1 178 ? 26.643 -22.329 17.610 1.00 27.20 178 LEU A N 1
ATOM 1311 C CA . LEU A 1 178 ? 28.001 -21.807 17.277 1.00 27.20 178 LEU A CA 1
ATOM 1312 C C . LEU A 1 178 ? 27.945 -20.516 16.434 1.00 27.20 178 LEU A C 1
ATOM 1314 O O . LEU A 1 178 ? 27.173 -20.461 15.490 1.00 27.20 178 LEU A O 1
ATOM 1318 N N . GLY A 1 179 ? 28.676 -19.421 16.665 1.00 24.27 179 GLY A N 1
ATOM 1319 C CA . GLY A 1 179 ? 29.765 -19.007 17.564 1.00 24.27 179 GLY A CA 1
ATOM 1320 C C . GLY A 1 179 ? 30.307 -17.649 17.035 1.00 24.27 179 GLY A C 1
ATOM 1321 O O . GLY A 1 179 ? 30.020 -17.311 15.892 1.00 24.27 179 GLY A O 1
ATOM 1322 N N . SER A 1 180 ? 31.005 -16.882 17.885 1.00 30.03 180 SER A N 1
ATOM 1323 C CA . SER A 1 180 ? 31.751 -15.596 17.704 1.00 30.03 180 SER A CA 1
ATOM 1324 C C . SER A 1 180 ? 32.273 -15.251 16.284 1.00 30.03 180 SER A C 1
ATOM 1326 O O . SER A 1 180 ? 32.645 -16.155 15.550 1.00 30.03 180 SER A O 1
ATOM 1328 N N . ASP A 1 181 ? 32.414 -14.000 15.814 1.00 28.97 181 ASP A N 1
ATOM 1329 C CA . ASP A 1 181 ? 33.165 -12.867 16.392 1.00 28.97 181 ASP A CA 1
ATOM 1330 C C . ASP A 1 181 ? 33.001 -11.566 15.544 1.00 28.97 181 ASP A C 1
ATOM 1332 O O . ASP A 1 181 ? 32.372 -11.565 14.486 1.00 28.97 181 ASP A O 1
ATOM 1336 N N . ALA A 1 182 ? 33.566 -10.463 16.040 1.00 31.91 182 ALA A N 1
ATOM 1337 C CA . ALA A 1 182 ? 33.333 -9.052 15.728 1.00 31.91 182 ALA A CA 1
ATOM 1338 C C . ALA A 1 182 ? 33.948 -8.436 14.437 1.00 31.91 182 ALA A C 1
ATOM 1340 O O . ALA A 1 182 ? 34.887 -8.952 13.840 1.00 31.91 182 ALA A O 1
ATOM 1341 N N . SER A 1 183 ? 33.490 -7.196 14.165 1.00 27.39 183 SER A N 1
ATOM 1342 C CA . SER A 1 183 ? 34.218 -6.026 13.602 1.00 27.39 183 SER A CA 1
ATOM 1343 C C . SER A 1 183 ? 34.125 -5.662 12.097 1.00 27.39 183 SER A C 1
ATOM 1345 O O . SER A 1 183 ? 34.954 -6.075 11.297 1.00 27.39 183 SER A O 1
ATOM 1347 N N . HIS A 1 184 ? 33.214 -4.736 11.728 1.00 26.75 184 HIS A N 1
ATOM 1348 C CA . HIS A 1 184 ? 33.512 -3.587 10.832 1.00 26.75 184 HIS A CA 1
ATOM 1349 C C . HIS A 1 184 ? 32.350 -2.566 10.719 1.00 26.75 184 HIS A C 1
ATOM 1351 O O . HIS A 1 184 ? 31.188 -2.978 10.705 1.00 26.75 184 HIS A O 1
ATOM 1357 N N . PRO A 1 185 ? 32.624 -1.245 10.618 1.00 33.66 185 PRO A N 1
ATOM 1358 C CA . PRO A 1 185 ? 31.599 -0.207 10.534 1.00 33.66 185 PRO A CA 1
ATOM 1359 C C . PRO A 1 185 ? 31.216 0.174 9.085 1.00 33.66 185 PRO A C 1
ATOM 1361 O O . PRO A 1 185 ? 32.070 0.392 8.239 1.00 33.66 185 PRO A O 1
ATOM 1364 N N . ALA A 1 186 ? 29.905 0.336 8.873 1.00 30.23 186 ALA A N 1
ATOM 1365 C CA . ALA A 1 186 ? 29.217 1.353 8.061 1.00 30.23 186 ALA A CA 1
ATOM 1366 C C . ALA A 1 186 ? 29.482 1.520 6.531 1.00 30.23 186 ALA A C 1
ATOM 1368 O O . ALA A 1 186 ? 30.551 1.938 6.106 1.00 30.23 186 ALA A O 1
ATOM 1369 N N . ARG A 1 187 ? 28.354 1.463 5.783 1.00 27.75 187 ARG A N 1
ATOM 1370 C CA . ARG A 1 187 ? 27.956 2.253 4.580 1.00 27.75 187 ARG A CA 1
ATOM 1371 C C . ARG A 1 187 ? 28.270 1.711 3.173 1.00 27.75 187 ARG A C 1
ATOM 1373 O O . ARG A 1 187 ? 29.328 1.974 2.627 1.00 27.75 187 ARG A O 1
ATOM 1380 N N . ALA A 1 188 ? 27.242 1.169 2.510 1.00 26.08 188 ALA A N 1
ATOM 1381 C CA . ALA A 1 188 ? 26.508 1.862 1.435 1.00 26.08 188 ALA A CA 1
ATOM 1382 C C . ALA A 1 188 ? 25.265 1.044 1.029 1.00 26.08 188 ALA A C 1
ATOM 1384 O O . ALA A 1 188 ? 25.324 -0.161 0.804 1.00 26.08 188 ALA A O 1
ATOM 1385 N N . LEU A 1 189 ? 24.120 1.720 1.004 1.00 32.16 189 LEU A N 1
ATOM 1386 C CA . LEU A 1 189 ? 22.784 1.181 0.780 1.00 32.16 189 LEU A CA 1
ATOM 1387 C C . LEU A 1 189 ? 22.525 1.073 -0.735 1.00 32.16 189 LEU A C 1
ATOM 1389 O O . LEU A 1 189 ? 21.888 1.936 -1.325 1.00 32.16 189 LEU A O 1
ATOM 1393 N N . GLU A 1 190 ? 23.031 0.029 -1.385 1.00 29.09 190 GLU A N 1
ATOM 1394 C CA . GLU A 1 190 ? 22.897 -0.174 -2.839 1.00 29.09 190 GLU A CA 1
ATOM 1395 C C . GLU A 1 190 ? 21.591 -0.916 -3.208 1.00 29.09 190 GLU A C 1
ATOM 1397 O O . GLU A 1 190 ? 21.564 -1.884 -3.972 1.00 29.09 190 GLU A O 1
ATOM 1402 N N . CYS A 1 191 ? 20.478 -0.478 -2.605 1.00 30.98 191 CYS A N 1
ATOM 1403 C CA . CYS A 1 191 ? 19.120 -0.845 -3.032 1.00 30.98 191 CYS A CA 1
ATOM 1404 C C . CYS A 1 191 ? 18.436 0.273 -3.841 1.00 30.98 191 CYS A C 1
ATOM 1406 O O . CYS A 1 191 ? 17.399 0.044 -4.462 1.00 30.98 191 CYS A O 1
ATOM 1408 N N . CYS A 1 192 ? 19.051 1.456 -3.875 1.00 26.33 192 CYS A N 1
ATOM 1409 C CA . CYS A 1 192 ? 18.711 2.541 -4.780 1.00 26.33 192 CYS A CA 1
ATOM 1410 C C . CYS A 1 192 ? 19.870 2.688 -5.769 1.00 26.33 192 CYS A C 1
ATOM 1412 O O . CYS A 1 192 ? 20.942 3.153 -5.386 1.00 26.33 192 CYS A O 1
ATOM 1414 N N . ALA A 1 193 ? 19.668 2.248 -7.010 1.00 26.89 193 ALA A N 1
ATOM 1415 C CA . ALA A 1 193 ? 20.296 2.958 -8.119 1.00 26.89 193 ALA A CA 1
ATOM 1416 C C . ALA A 1 193 ? 19.609 4.321 -8.278 1.00 26.89 193 ALA A C 1
ATOM 1418 O O . ALA A 1 193 ? 18.419 4.411 -7.883 1.00 26.89 193 ALA A O 1
#

Sequence (193 aa):
MKNQVLVQPSHRHGYDHAVRMVGVEIIEVETLADLEAGLSDRTAMLLVFGDAAERGQISVADMAAAGQRHGVPTFVDAAAERPDVPNWYLEQGADAVAYSGGKCLRGPQASGLVLGRKELLQAAFLNGAPHHALGRPMKAGKEEIMGLLAAVARPRGRVAGVGAAARGHRRRSGKVSLGSDASHPARALECCA